Protein AF-A0A3C0CAS6-F1 (afdb_monomer_lite)

Structure (mmCIF, N/CA/C/O backbone):
data_AF-A0A3C0CAS6-F1
#
_entry.id   AF-A0A3C0CAS6-F1
#
loop_
_atom_site.group_PDB
_atom_site.id
_atom_site.type_symbol
_atom_site.label_atom_id
_atom_site.label_alt_id
_atom_site.label_comp_id
_atom_site.label_asym_id
_atom_site.label_entity_id
_atom_site.label_seq_id
_atom_site.pdbx_PDB_ins_code
_atom_site.Cartn_x
_atom_site.Cartn_y
_atom_site.Cartn_z
_atom_site.occupancy
_atom_site.B_iso_or_equiv
_atom_site.auth_seq_id
_atom_site.auth_comp_id
_atom_site.auth_asym_id
_atom_site.auth_atom_id
_atom_site.pdbx_PDB_model_num
ATOM 1 N N . ALA A 1 1 ? -26.954 -1.985 32.699 1.00 82.06 1 ALA A N 1
ATOM 2 C CA . ALA A 1 1 ? -26.499 -1.782 34.093 1.00 82.06 1 ALA A CA 1
ATOM 3 C C . ALA A 1 1 ? -27.694 -1.859 35.048 1.00 82.06 1 ALA A C 1
ATOM 5 O O . ALA A 1 1 ? -28.826 -1.728 34.588 1.00 82.06 1 ALA A O 1
ATOM 6 N N . TYR A 1 2 ? -27.453 -2.084 36.342 1.00 87.31 2 TYR A N 1
ATOM 7 C CA . TYR A 1 2 ? -28.485 -2.180 37.386 1.00 87.31 2 TYR A CA 1
ATOM 8 C C . TYR A 1 2 ? -28.245 -1.135 38.490 1.00 87.31 2 TYR A C 1
ATOM 10 O O . TYR A 1 2 ? -27.098 -0.793 38.781 1.00 87.31 2 TYR A O 1
ATOM 18 N N . ASP A 1 3 ? -29.327 -0.646 39.099 1.00 87.50 3 ASP A N 1
ATOM 19 C CA . ASP A 1 3 ? -29.342 0.160 40.325 1.00 87.50 3 ASP A CA 1
ATOM 20 C C . ASP A 1 3 ? -29.883 -0.727 41.460 1.00 87.50 3 ASP A C 1
ATOM 22 O O . ASP A 1 3 ? -31.089 -0.962 41.577 1.00 87.50 3 ASP A O 1
ATOM 26 N N . GLY A 1 4 ? -28.973 -1.337 42.225 1.00 88.00 4 GLY A N 1
ATOM 27 C CA . GLY A 1 4 ? -29.316 -2.429 43.138 1.00 88.00 4 GLY A CA 1
ATOM 28 C C . GLY A 1 4 ? -29.829 -3.653 42.372 1.00 88.00 4 GLY A C 1
ATOM 29 O O . GLY A 1 4 ? -29.140 -4.173 41.499 1.00 88.00 4 GLY A O 1
ATOM 30 N N . SER A 1 5 ? -31.044 -4.109 42.685 1.00 88.94 5 SER A N 1
ATOM 31 C CA . SER A 1 5 ? -31.712 -5.215 41.981 1.00 88.94 5 SER A CA 1
ATOM 32 C C . SER A 1 5 ? -32.529 -4.775 40.759 1.00 88.94 5 SER A C 1
ATOM 34 O O . SER A 1 5 ? -33.058 -5.622 40.041 1.00 88.94 5 SER A O 1
ATOM 36 N N . SER A 1 6 ? -32.655 -3.467 40.505 1.00 90.56 6 SER A N 1
ATOM 37 C CA . SER A 1 6 ? -33.506 -2.930 39.437 1.00 90.56 6 SER A CA 1
ATOM 38 C C . SER A 1 6 ? -32.700 -2.630 38.176 1.00 90.56 6 SER A C 1
ATOM 40 O O . SER A 1 6 ? -31.674 -1.954 38.234 1.00 90.56 6 SER A O 1
ATOM 42 N N . ALA A 1 7 ? -33.157 -3.115 37.021 1.00 91.25 7 ALA A N 1
ATOM 43 C CA . ALA A 1 7 ? -32.523 -2.802 35.743 1.00 91.25 7 ALA A CA 1
ATOM 44 C C . ALA A 1 7 ? -32.704 -1.315 35.408 1.00 91.25 7 ALA A C 1
ATOM 46 O O . ALA A 1 7 ? -33.801 -0.771 35.537 1.00 91.25 7 ALA A O 1
ATOM 47 N N . ILE A 1 8 ? -31.640 -0.660 34.942 1.00 91.75 8 ILE A N 1
ATOM 48 C CA . ILE A 1 8 ? -31.725 0.718 34.453 1.00 91.75 8 ILE A CA 1
ATOM 49 C C . ILE A 1 8 ? -32.237 0.664 33.011 1.00 91.75 8 ILE A C 1
ATOM 51 O O . ILE A 1 8 ? -31.494 0.289 32.105 1.00 91.75 8 ILE A O 1
ATOM 55 N N . THR A 1 9 ? -33.507 1.014 32.807 1.00 90.38 9 THR A N 1
ATOM 56 C CA . THR A 1 9 ? -34.178 0.973 31.493 1.00 90.38 9 THR A CA 1
ATOM 57 C C . THR A 1 9 ? -34.448 2.356 30.894 1.00 90.38 9 THR A C 1
ATOM 59 O O . THR A 1 9 ? -34.748 2.458 29.709 1.00 90.38 9 THR A O 1
ATOM 62 N N . SER A 1 10 ? -34.333 3.429 31.684 1.00 90.88 10 SER A N 1
ATOM 63 C CA . SER A 1 10 ? -34.563 4.814 31.249 1.00 90.88 10 SER A CA 1
ATOM 64 C C . SER A 1 10 ? -33.781 5.814 32.104 1.00 90.88 10 SER A C 1
ATOM 66 O O . SER A 1 10 ? -33.368 5.487 33.216 1.00 90.88 10 SER A O 1
ATOM 68 N N . GLY A 1 11 ? -33.616 7.048 31.615 1.00 92.31 11 GLY A N 1
ATOM 69 C CA . GLY A 1 11 ? -32.952 8.134 32.354 1.00 92.31 11 GLY A CA 1
ATOM 70 C C . GLY A 1 11 ? -31.422 8.054 32.371 1.00 92.31 11 GLY A C 1
ATOM 71 O O . GLY A 1 11 ? -30.780 8.827 33.077 1.00 92.31 11 GLY A O 1
ATOM 72 N N . ALA A 1 12 ? -30.843 7.124 31.609 1.00 95.94 12 ALA A N 1
ATOM 73 C CA . ALA A 1 12 ? -29.413 7.051 31.356 1.00 95.94 12 ALA A CA 1
ATOM 74 C C . ALA A 1 12 ? -29.052 7.811 30.073 1.00 95.94 12 ALA A C 1
ATOM 76 O O . ALA A 1 12 ? -29.818 7.801 29.107 1.00 95.94 12 ALA A O 1
ATOM 77 N N . THR A 1 13 ? -27.872 8.425 30.047 1.00 97.69 13 THR A N 1
ATOM 78 C CA . THR A 1 13 ? -27.269 8.996 28.834 1.00 97.69 13 THR A CA 1
ATOM 79 C C . THR A 1 13 ? -26.038 8.197 28.445 1.00 97.69 13 THR A C 1
ATOM 81 O O . THR A 1 13 ? -25.374 7.636 29.313 1.00 97.69 13 THR A O 1
ATOM 84 N N . TYR A 1 14 ? -25.713 8.157 27.155 1.00 97.94 14 TYR A N 1
ATOM 85 C CA . TYR A 1 14 ? -24.572 7.404 26.640 1.00 97.94 14 TYR A CA 1
ATOM 86 C C . TYR A 1 14 ? -23.646 8.319 25.843 1.00 97.94 14 TYR A C 1
ATOM 88 O O . TYR A 1 14 ? -24.089 9.307 25.260 1.00 97.94 14 TYR A O 1
ATOM 96 N N . GLN A 1 15 ? -22.367 7.966 25.792 1.00 98.38 15 GLN A N 1
ATOM 97 C CA . GLN A 1 15 ? -21.399 8.533 24.863 1.00 98.38 15 GLN A CA 1
ATOM 98 C C . GLN A 1 15 ? -20.404 7.449 24.460 1.00 98.38 15 GLN A C 1
ATOM 100 O O . GLN A 1 15 ? -19.703 6.888 25.307 1.00 98.38 15 GLN A O 1
ATOM 105 N N . TRP A 1 16 ? -20.312 7.188 23.160 1.00 98.44 16 TRP A N 1
ATOM 106 C CA . TRP A 1 16 ? -19.302 6.293 22.608 1.00 98.44 16 TRP A CA 1
ATOM 107 C C . TRP A 1 16 ? -18.023 7.044 22.240 1.00 98.44 16 TRP A C 1
ATOM 109 O O . TRP A 1 16 ? -18.062 8.173 21.745 1.00 98.44 16 TRP A O 1
ATOM 119 N N . ALA A 1 17 ? -16.882 6.403 22.452 1.00 97.88 17 ALA A N 1
ATOM 120 C CA . ALA A 1 17 ? -15.564 6.882 22.063 1.00 97.88 17 ALA A CA 1
ATOM 121 C C . ALA A 1 17 ? -14.775 5.763 21.375 1.00 97.88 17 ALA A C 1
ATOM 123 O O . ALA A 1 17 ? -14.974 4.588 21.679 1.00 97.88 17 ALA A O 1
ATOM 124 N N . LYS A 1 18 ? -13.852 6.123 20.482 1.00 96.62 18 LYS A N 1
ATOM 125 C CA . LYS A 1 18 ? -12.874 5.199 19.886 1.00 96.62 18 LYS A CA 1
ATOM 126 C C . LYS A 1 18 ? -11.475 5.475 20.420 1.00 96.62 18 LYS A C 1
ATOM 128 O O . LYS A 1 18 ? -11.150 6.624 20.721 1.00 96.62 18 LYS A O 1
ATOM 133 N N . TYR A 1 19 ? -10.658 4.434 20.539 1.00 93.69 19 TYR A N 1
ATOM 134 C CA . TYR A 1 19 ? -9.264 4.573 20.952 1.00 93.69 19 TYR A CA 1
ATOM 135 C C . TYR A 1 19 ? -8.380 4.869 19.741 1.00 93.69 19 TYR A C 1
ATOM 137 O O . TYR A 1 19 ? -8.244 4.030 18.855 1.00 93.69 19 TYR A O 1
ATOM 145 N N . VAL A 1 20 ? -7.802 6.065 19.683 1.00 85.38 20 VAL A N 1
ATOM 146 C CA . VAL A 1 20 ? -6.955 6.518 18.574 1.00 85.38 20 VAL A CA 1
ATOM 147 C C . VAL A 1 20 ? -5.729 7.205 19.159 1.00 85.38 20 VAL A C 1
ATOM 149 O O . VAL A 1 20 ? -5.846 8.042 20.050 1.00 85.38 20 VAL A O 1
ATOM 152 N N . SER A 1 21 ? -4.541 6.841 18.673 1.00 81.50 21 SER A N 1
ATOM 153 C CA . SER A 1 21 ? -3.272 7.480 19.058 1.00 81.50 21 SER A CA 1
ATOM 154 C C . SER A 1 21 ? -3.035 7.562 20.576 1.00 81.50 21 SER A C 1
ATOM 156 O O . SER A 1 21 ? -2.534 8.562 21.083 1.00 81.50 21 SER A O 1
ATOM 158 N N . GLY A 1 22 ? -3.410 6.514 21.315 1.00 82.69 22 GLY A N 1
ATOM 159 C CA . GLY A 1 22 ? -3.199 6.443 22.764 1.00 82.69 22 GLY A CA 1
ATOM 160 C C . GLY A 1 22 ? -4.273 7.129 23.617 1.00 82.69 22 GLY A C 1
ATOM 161 O O . GLY A 1 22 ? -4.111 7.218 24.832 1.00 82.69 22 GLY A O 1
ATOM 162 N N . GLN A 1 23 ? -5.355 7.638 23.016 1.00 92.62 23 GLN A N 1
ATOM 163 C CA . GLN A 1 23 ? -6.406 8.366 23.730 1.00 92.62 23 GLN A CA 1
ATOM 164 C C . GLN A 1 23 ? -7.812 7.956 23.283 1.00 92.62 23 GLN A C 1
ATOM 166 O O . GLN A 1 23 ? -8.030 7.501 22.163 1.00 92.62 23 GLN A O 1
ATOM 171 N N . TRP A 1 24 ? -8.790 8.147 24.170 1.00 95.94 24 TRP A N 1
ATOM 172 C CA . TRP A 1 24 ? -10.207 7.977 23.849 1.00 95.94 24 TRP A CA 1
ATOM 173 C C . TRP A 1 24 ? -10.769 9.260 23.239 1.00 95.94 24 TRP A C 1
ATOM 175 O O . TRP A 1 24 ? -10.822 10.292 23.905 1.00 95.94 24 TRP A O 1
ATOM 185 N N . THR A 1 25 ? -11.233 9.188 21.995 1.00 97.06 25 THR A N 1
ATOM 186 C CA . THR A 1 25 ? -11.874 10.305 21.292 1.00 97.06 25 THR A CA 1
ATOM 187 C C . THR A 1 25 ? -13.365 10.036 21.138 1.00 97.06 25 THR A C 1
ATOM 189 O O . THR A 1 25 ? -13.749 9.005 20.583 1.00 97.06 25 THR A O 1
ATOM 192 N N . ASN A 1 26 ? -14.209 10.958 21.611 1.00 97.56 26 ASN A N 1
ATOM 193 C 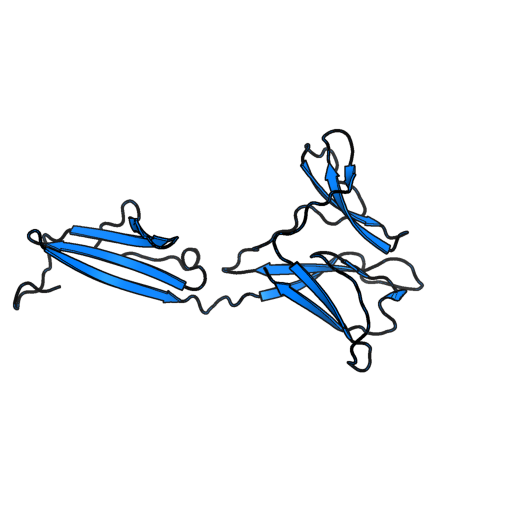CA . ASN A 1 26 ? -15.662 10.843 21.472 1.00 97.56 26 ASN A CA 1
ATOM 194 C C . ASN A 1 26 ? -16.069 10.778 19.997 1.00 97.56 26 ASN A C 1
ATOM 196 O O . ASN A 1 26 ? -15.580 11.542 19.165 1.00 97.56 26 ASN A O 1
ATOM 200 N N . ILE A 1 27 ? -16.999 9.878 19.696 1.00 97.38 27 ILE A N 1
ATOM 201 C CA . ILE A 1 27 ? -17.623 9.768 18.384 1.00 97.38 27 ILE A CA 1
ATOM 202 C C . ILE A 1 27 ? -18.820 10.717 18.372 1.00 97.38 27 ILE A C 1
ATOM 204 O O . ILE A 1 27 ? -19.704 10.638 19.231 1.00 97.38 27 ILE A O 1
ATOM 208 N N . SER A 1 28 ? -18.836 11.644 17.417 1.00 97.12 28 SER A N 1
ATOM 209 C CA . SER A 1 28 ? -19.895 12.645 17.293 1.00 97.12 28 SER A CA 1
ATOM 210 C C . SER A 1 28 ? -21.271 11.987 17.193 1.00 97.12 28 SER A C 1
ATOM 212 O O . SER A 1 28 ? -21.463 11.058 16.413 1.00 97.12 28 SER A O 1
ATOM 214 N N . ASN A 1 29 ? -22.231 12.488 17.975 1.00 96.12 29 ASN A N 1
ATOM 215 C CA . ASN A 1 29 ? -23.632 12.043 18.001 1.00 96.12 29 ASN A CA 1
ATOM 216 C C . ASN A 1 29 ? -23.864 10.573 18.400 1.00 96.12 29 ASN A C 1
ATOM 218 O O . ASN A 1 29 ? -24.992 10.088 18.325 1.00 96.12 29 ASN A O 1
ATOM 222 N N . ALA A 1 30 ? -22.839 9.857 18.864 1.00 97.56 30 ALA A N 1
ATOM 223 C CA . ALA A 1 30 ? -22.973 8.476 19.306 1.00 97.56 30 ALA A CA 1
ATOM 224 C C . ALA A 1 30 ? -23.454 8.410 20.768 1.00 97.56 30 ALA A C 1
ATOM 226 O O . ALA A 1 30 ? -22.695 8.064 21.673 1.00 97.56 30 ALA A O 1
ATOM 227 N N . THR A 1 31 ? -24.718 8.781 20.990 1.00 97.62 31 THR A N 1
ATOM 228 C CA . THR A 1 31 ? -25.338 8.926 22.324 1.00 97.62 31 THR A CA 1
ATOM 229 C C . THR A 1 31 ? -26.427 7.895 22.632 1.00 97.62 31 THR A C 1
ATOM 231 O O . THR A 1 31 ? -27.142 8.003 23.629 1.00 97.62 31 THR A O 1
ATOM 234 N N . SER A 1 32 ? -26.560 6.878 21.780 1.00 96.69 32 SER A N 1
ATOM 235 C CA . SER A 1 32 ? -27.508 5.774 21.958 1.00 96.69 32 SER A CA 1
ATOM 236 C C . SER A 1 32 ? -26.917 4.639 22.800 1.00 96.69 32 SER A C 1
ATOM 238 O O . SER A 1 32 ? -25.698 4.478 22.892 1.00 96.69 32 SER A O 1
ATOM 240 N N . SER A 1 33 ? -27.792 3.804 23.365 1.00 94.38 33 SER A N 1
ATOM 241 C CA . SER A 1 33 ? -27.410 2.592 24.108 1.00 94.38 33 SER A CA 1
ATOM 242 C C . SER A 1 33 ? -26.705 1.540 23.243 1.00 94.38 33 SER A C 1
ATOM 244 O O . SER A 1 33 ? -26.053 0.645 23.772 1.00 94.38 33 SER A O 1
ATOM 246 N N . THR A 1 34 ? -26.805 1.661 21.919 1.00 95.00 34 THR A N 1
ATOM 247 C CA . THR A 1 34 ? -26.117 0.829 20.931 1.00 95.00 34 THR A CA 1
ATOM 248 C C . THR A 1 34 ? -25.312 1.696 19.970 1.00 95.00 34 THR A C 1
ATOM 250 O O . THR A 1 34 ? -25.768 2.772 19.578 1.00 95.00 34 THR A O 1
ATOM 253 N N . TYR A 1 35 ? -24.165 1.192 19.521 1.00 96.12 35 TYR A N 1
ATOM 254 C CA . TYR A 1 35 ? -23.374 1.786 18.446 1.00 96.12 35 TYR A CA 1
ATOM 255 C C . TYR A 1 35 ? -23.048 0.720 17.399 1.00 96.12 35 TYR A C 1
ATOM 257 O O . TYR A 1 35 ? -22.625 -0.380 17.745 1.00 96.12 35 TYR A O 1
ATOM 265 N N . THR A 1 36 ? -23.280 1.034 16.123 1.00 94.88 36 THR A N 1
ATOM 266 C CA . THR A 1 36 ? -22.948 0.138 15.007 1.00 94.88 36 THR A CA 1
ATOM 267 C C . THR A 1 36 ? -21.570 0.501 14.474 1.00 94.88 36 THR A C 1
ATOM 269 O O . THR A 1 36 ? -21.340 1.647 14.095 1.00 94.88 36 THR A O 1
ATOM 272 N N . VAL A 1 37 ? -20.670 -0.479 14.433 1.00 92.19 37 VAL A N 1
ATOM 273 C CA . VAL A 1 37 ? -19.323 -0.337 13.870 1.00 92.19 37 VAL A CA 1
ATOM 274 C C . VAL A 1 37 ? -19.328 -0.875 12.443 1.00 92.19 37 VAL A C 1
ATOM 276 O O . VAL A 1 37 ? -19.805 -1.987 12.214 1.00 92.19 37 VAL A O 1
ATOM 279 N N . GLN A 1 38 ? -18.807 -0.106 11.486 1.00 88.19 38 GLN A N 1
ATOM 280 C CA . GLN A 1 38 ? -18.572 -0.607 10.131 1.00 88.19 38 GLN A CA 1
ATOM 281 C C . GLN A 1 38 ? -17.247 -1.369 10.091 1.00 88.19 38 GLN A C 1
ATOM 283 O O . GLN A 1 38 ? -16.285 -0.958 10.736 1.00 88.19 38 GLN A O 1
ATOM 288 N N . GLY A 1 39 ? -17.161 -2.439 9.294 1.00 81.38 39 GLY A N 1
ATOM 289 C CA . GLY A 1 39 ? -15.901 -3.178 9.120 1.00 81.38 39 GLY A CA 1
ATOM 290 C C . GLY A 1 39 ? -14.754 -2.269 8.666 1.00 81.38 39 GLY A C 1
ATOM 291 O O . GLY A 1 39 ? -13.653 -2.344 9.198 1.00 81.38 39 GLY A O 1
ATOM 292 N N . SER A 1 40 ? -15.054 -1.294 7.800 1.00 81.75 40 SER A N 1
ATOM 293 C CA . SER A 1 40 ? -14.091 -0.291 7.337 1.00 81.75 40 SER A CA 1
ATOM 294 C C . SER A 1 40 ? -13.490 0.580 8.449 1.00 81.75 40 SER A C 1
ATOM 296 O O . SER A 1 40 ? -12.443 1.187 8.228 1.00 81.75 40 SER A O 1
ATOM 298 N N . ASP A 1 41 ? -14.128 0.662 9.620 1.00 83.88 41 ASP A N 1
ATOM 299 C CA . ASP A 1 41 ? -13.660 1.461 10.758 1.00 83.88 41 ASP A CA 1
ATOM 300 C C . ASP A 1 41 ? -12.681 0.696 11.668 1.00 83.88 41 ASP A C 1
ATOM 302 O O . ASP A 1 41 ? -12.105 1.293 12.582 1.00 83.88 41 ASP A O 1
ATOM 306 N N . VAL A 1 42 ? -12.475 -0.604 11.429 1.00 85.56 42 VAL A N 1
ATOM 307 C CA . VAL A 1 42 ? -11.592 -1.471 12.219 1.00 85.56 42 VAL A CA 1
ATOM 308 C C . VAL A 1 42 ? -10.335 -1.776 11.408 1.00 85.56 42 VAL A C 1
ATOM 310 O O . VAL A 1 42 ? -10.335 -2.623 10.526 1.00 85.56 42 VAL A O 1
ATOM 313 N N . ILE A 1 43 ? -9.232 -1.087 11.705 1.00 75.19 43 ILE A N 1
ATOM 314 C CA . ILE A 1 43 ? -7.936 -1.364 11.069 1.00 75.19 43 ILE A CA 1
ATOM 315 C C . ILE A 1 43 ? -7.156 -2.309 11.979 1.00 75.19 43 ILE A C 1
ATOM 317 O O . ILE A 1 43 ? -6.536 -1.850 12.939 1.00 75.19 43 ILE A O 1
ATOM 321 N N . ASN A 1 44 ? -7.168 -3.608 11.661 1.00 75.38 44 ASN A N 1
ATOM 322 C CA . ASN A 1 44 ? -6.537 -4.689 12.432 1.00 75.38 44 ASN A CA 1
ATOM 323 C C . ASN A 1 44 ? -7.164 -4.872 13.826 1.00 75.38 44 ASN A C 1
ATOM 325 O O . ASN A 1 44 ? -7.859 -5.851 14.061 1.00 75.38 44 ASN A O 1
ATOM 329 N N . ILE A 1 45 ? -6.989 -3.908 14.731 1.00 84.50 45 ILE A N 1
ATOM 330 C CA . ILE A 1 45 ? -7.606 -3.891 16.058 1.00 84.50 45 ILE A CA 1
ATOM 331 C C . ILE A 1 45 ? -8.131 -2.485 16.340 1.00 84.50 45 ILE A C 1
ATOM 333 O O . ILE A 1 45 ? -7.389 -1.507 16.252 1.00 84.50 45 ILE A O 1
ATOM 337 N N . GLN A 1 46 ? -9.394 -2.378 16.747 1.00 91.12 46 GLN A N 1
ATOM 338 C CA . GLN A 1 46 ? -9.989 -1.122 17.195 1.00 91.12 46 GLN A CA 1
ATOM 339 C C . GLN A 1 46 ? -10.798 -1.342 18.472 1.00 91.12 46 GLN A C 1
ATOM 341 O O . GLN A 1 46 ? -11.692 -2.185 18.532 1.00 91.12 46 GLN A O 1
ATOM 346 N N . SER A 1 4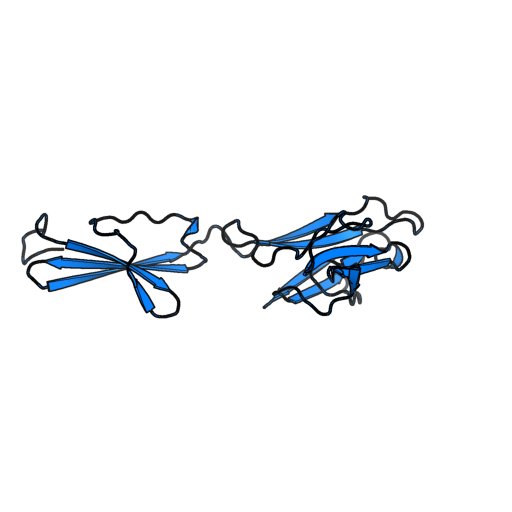7 ? -10.507 -0.538 19.495 1.00 95.06 47 SER A N 1
ATOM 347 C CA . SER A 1 47 ? -11.286 -0.508 20.733 1.00 95.06 47 SER A CA 1
ATOM 348 C C . SER A 1 47 ? -12.284 0.648 20.738 1.00 95.06 47 SER A C 1
ATOM 350 O O . SER A 1 47 ? -11.960 1.768 20.326 1.00 95.06 47 SER A O 1
ATOM 352 N N . TYR A 1 48 ? -13.476 0.378 21.259 1.00 97.50 48 TYR A N 1
ATOM 353 C CA . TYR A 1 48 ? -14.555 1.328 21.491 1.00 97.50 48 TYR A CA 1
ATOM 354 C C . TYR A 1 48 ? -14.944 1.300 22.967 1.00 97.50 48 TYR A C 1
ATOM 356 O O . TYR A 1 48 ? -14.943 0.246 23.597 1.00 97.50 48 TYR A O 1
ATOM 364 N N . ARG A 1 49 ? -15.286 2.464 23.514 1.00 98.06 49 ARG A N 1
ATOM 365 C CA . ARG A 1 49 ? -15.726 2.636 24.898 1.00 98.06 49 ARG A CA 1
ATOM 366 C C . ARG A 1 49 ? -17.104 3.262 24.914 1.00 98.06 49 ARG A C 1
ATOM 368 O O . ARG A 1 49 ? -17.285 4.318 24.312 1.00 98.06 49 ARG A O 1
ATOM 375 N N . CYS A 1 50 ? -18.028 2.666 25.651 1.00 97.88 50 CYS A N 1
ATOM 376 C CA . CYS A 1 50 ? -19.292 3.291 26.004 1.00 97.88 50 CYS A CA 1
ATOM 377 C C . CYS A 1 50 ? -19.208 3.810 27.440 1.00 97.88 50 CYS A C 1
ATOM 379 O O . CYS A 1 50 ? -18.952 3.034 28.360 1.00 97.88 50 CYS A O 1
ATOM 381 N N . THR A 1 51 ? -19.457 5.103 27.637 1.00 97.81 51 THR A N 1
ATOM 382 C CA . THR A 1 51 ? -19.722 5.675 28.961 1.00 97.81 51 THR A CA 1
ATOM 383 C C . THR A 1 51 ? -21.222 5.895 29.092 1.00 97.81 51 THR A C 1
ATOM 385 O O . THR A 1 51 ? -21.796 6.701 28.362 1.00 97.81 51 THR A O 1
ATOM 388 N N . MET A 1 52 ? -21.857 5.167 30.006 1.00 97.25 52 MET A N 1
ATOM 389 C CA . MET A 1 52 ? -23.245 5.377 30.407 1.00 97.25 52 MET A CA 1
ATOM 390 C C . MET A 1 52 ? -23.271 6.188 31.704 1.00 97.25 52 MET A C 1
ATOM 392 O O . MET A 1 52 ? -22.700 5.749 32.696 1.00 97.25 52 MET A O 1
ATOM 396 N N . THR A 1 53 ? -23.994 7.304 31.738 1.00 97.31 53 THR A N 1
ATOM 397 C CA . THR A 1 53 ? -24.194 8.116 32.946 1.00 97.31 53 THR A CA 1
ATOM 398 C C . THR A 1 53 ? -25.623 7.950 33.455 1.00 97.31 53 THR A C 1
ATOM 400 O O . THR A 1 53 ? -26.583 8.121 32.704 1.00 97.31 53 THR A O 1
ATOM 403 N N . TYR A 1 54 ? -25.785 7.628 34.738 1.00 96.31 54 TYR A N 1
ATOM 404 C CA . TYR A 1 54 ? -27.084 7.529 35.410 1.00 96.31 54 TYR A CA 1
ATOM 405 C C . TYR A 1 54 ? -26.975 8.016 36.855 1.00 96.31 54 TYR A C 1
ATOM 407 O O . TYR A 1 54 ? -26.097 7.575 37.593 1.00 96.31 54 TYR A O 1
ATOM 415 N N . LYS A 1 55 ? -27.859 8.939 37.265 1.00 94.88 55 LYS A N 1
ATOM 416 C CA . LYS A 1 55 ? -27.833 9.582 38.598 1.00 94.88 55 LYS A CA 1
ATOM 417 C C . LYS A 1 55 ? -26.429 10.085 38.993 1.00 94.88 55 LYS A C 1
ATOM 419 O O . LYS A 1 55 ? -25.964 9.842 40.106 1.00 94.88 55 LYS A O 1
ATOM 424 N N . SER A 1 56 ? -25.746 10.746 38.056 1.00 92.81 56 SER A N 1
ATOM 425 C CA . SER A 1 56 ? -24.378 11.269 38.221 1.00 92.81 56 SER A CA 1
ATOM 426 C C . SER A 1 56 ? -23.296 10.206 38.473 1.00 92.81 56 SER A C 1
ATOM 428 O O . SER A 1 56 ? -22.223 10.532 38.976 1.00 92.81 56 SER A O 1
ATOM 430 N N . ARG A 1 57 ? -23.565 8.937 38.140 1.00 92.44 57 ARG A N 1
ATOM 431 C CA . ARG A 1 57 ? -22.587 7.842 38.160 1.00 92.44 57 ARG A CA 1
ATOM 432 C C . ARG A 1 57 ? -22.299 7.374 36.746 1.00 92.44 57 ARG A C 1
ATOM 434 O O . ARG A 1 57 ? -23.237 7.166 35.977 1.00 92.44 57 ARG A O 1
ATOM 441 N N . ASP A 1 58 ? -21.026 7.143 36.462 1.00 93.81 58 ASP A N 1
ATOM 442 C CA . ASP A 1 58 ? -20.575 6.622 35.179 1.00 93.81 58 ASP A CA 1
ATOM 443 C C . ASP A 1 58 ? -20.323 5.116 35.250 1.00 93.81 58 ASP A C 1
ATOM 445 O O . ASP A 1 58 ? -19.698 4.603 36.179 1.00 93.81 58 ASP A O 1
ATOM 449 N N . TYR A 1 59 ? -20.795 4.420 34.224 1.00 93.94 59 TYR A N 1
ATOM 450 C CA . TYR A 1 59 ? -20.573 3.007 33.970 1.00 93.94 59 TYR A CA 1
ATOM 451 C C . TYR A 1 59 ? -19.853 2.903 32.633 1.00 93.94 59 TYR A C 1
ATOM 453 O O . TYR A 1 59 ? -20.335 3.418 31.623 1.00 93.94 59 TYR A O 1
ATOM 461 N N . ILE A 1 60 ? -18.690 2.264 32.633 1.00 94.81 60 ILE A N 1
ATOM 462 C CA . ILE A 1 60 ? -17.833 2.174 31.455 1.00 94.81 60 ILE A CA 1
ATOM 463 C C . ILE A 1 60 ? -17.783 0.725 31.000 1.00 94.81 60 ILE A C 1
ATOM 465 O O . ILE A 1 60 ? -17.519 -0.163 31.808 1.00 94.81 60 ILE A O 1
ATOM 469 N N . ASP A 1 61 ? -17.993 0.517 29.705 1.00 95.19 61 ASP A N 1
ATOM 470 C CA . ASP A 1 61 ? -17.720 -0.751 29.039 1.00 95.19 61 ASP A CA 1
ATOM 471 C C . ASP A 1 61 ? -16.808 -0.520 27.831 1.00 95.19 61 ASP A C 1
ATOM 473 O O . ASP A 1 61 ? -16.880 0.528 27.177 1.00 95.19 61 ASP A O 1
ATOM 477 N N . ILE A 1 62 ? -15.917 -1.473 27.568 1.00 94.38 62 ILE A N 1
ATOM 478 C CA . ILE A 1 62 ? -14.935 -1.412 26.486 1.00 94.38 62 ILE A CA 1
ATOM 479 C C . ILE A 1 62 ? -15.045 -2.689 25.664 1.00 94.38 62 ILE A C 1
ATOM 481 O O . ILE A 1 62 ? -14.861 -3.788 26.178 1.00 94.38 62 ILE A O 1
ATOM 485 N N . ILE A 1 63 ? -15.257 -2.521 24.362 1.00 94.00 63 ILE A N 1
ATOM 486 C CA . ILE A 1 63 ? -15.209 -3.603 23.385 1.00 94.00 63 ILE A CA 1
ATOM 487 C C . ILE A 1 63 ? -14.006 -3.408 22.470 1.00 94.00 63 ILE A C 1
ATOM 489 O O . ILE A 1 63 ? -13.749 -2.304 21.991 1.00 94.00 63 ILE A O 1
ATOM 493 N N . THR A 1 64 ? -13.272 -4.485 22.216 1.00 91.31 64 THR A N 1
ATOM 494 C CA . THR A 1 64 ? -12.180 -4.508 21.241 1.00 91.31 64 THR A CA 1
ATOM 495 C C . THR A 1 64 ? -12.561 -5.445 20.115 1.00 91.31 64 THR A C 1
ATOM 497 O O . THR A 1 64 ? -12.919 -6.596 20.357 1.00 91.31 64 THR A O 1
ATOM 500 N N . ILE A 1 65 ? -12.496 -4.929 18.895 1.00 89.81 65 ILE A N 1
ATOM 501 C CA . ILE A 1 65 ? -12.800 -5.661 17.673 1.00 89.81 65 ILE A CA 1
ATOM 502 C C . ILE A 1 65 ? -11.477 -5.889 16.954 1.00 89.81 65 ILE A C 1
ATOM 504 O O . ILE A 1 65 ? -10.709 -4.947 16.759 1.00 89.81 65 ILE A O 1
ATOM 508 N N . GLU A 1 66 ? -11.217 -7.138 16.590 1.00 85.00 66 GLU A N 1
ATOM 509 C CA . GLU A 1 66 ? -10.109 -7.526 15.725 1.00 85.00 66 GLU A CA 1
ATOM 510 C C . GLU A 1 66 ? -10.686 -7.893 14.359 1.00 85.00 66 GLU A C 1
ATOM 512 O O . GLU A 1 66 ? -11.564 -8.757 14.267 1.00 85.00 66 GLU A O 1
ATOM 517 N N . ASP A 1 67 ? -10.209 -7.233 13.308 1.00 77.31 67 ASP A N 1
ATOM 518 C CA . ASP A 1 67 ? -10.505 -7.636 11.941 1.00 77.31 67 ASP A CA 1
ATOM 519 C C . ASP A 1 67 ? -9.544 -8.755 11.527 1.00 77.31 67 ASP A C 1
ATOM 521 O O . ASP A 1 67 ? -8.362 -8.529 11.275 1.00 77.31 67 ASP A O 1
ATOM 525 N N . LYS A 1 68 ? -10.072 -9.982 11.470 1.00 73.62 68 LYS A N 1
ATOM 526 C CA . LYS A 1 68 ? -9.341 -11.174 11.007 1.00 73.62 68 LYS A CA 1
ATOM 527 C C . LYS A 1 68 ? -9.545 -11.471 9.525 1.00 73.62 68 LYS A C 1
ATOM 529 O O . LYS A 1 68 ? -8.975 -12.441 9.027 1.00 73.62 68 LYS A O 1
ATOM 534 N N . SER A 1 69 ? -10.373 -10.686 8.839 1.00 63.47 69 SER A N 1
ATOM 535 C CA . SER A 1 69 ? -10.691 -10.898 7.424 1.00 63.47 69 SER A CA 1
ATOM 536 C C . SER A 1 69 ? -9.514 -10.532 6.523 1.00 63.47 69 SER A C 1
ATOM 538 O O . SER A 1 69 ? -9.332 -11.172 5.492 1.00 63.47 69 SER A O 1
ATOM 540 N N . ASP A 1 70 ? -8.702 -9.553 6.942 1.00 56.44 70 ASP A N 1
ATOM 541 C CA . ASP A 1 70 ? -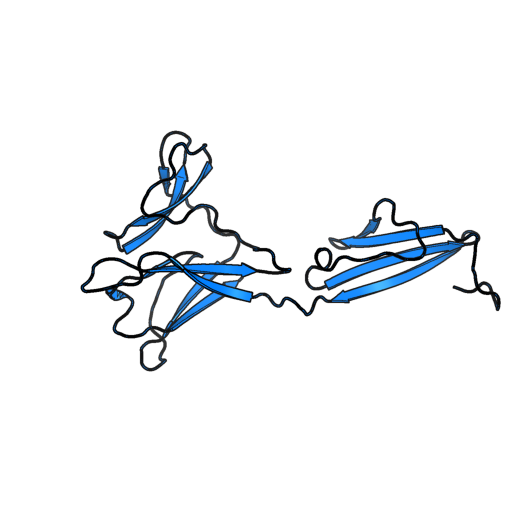7.713 -8.891 6.090 1.00 56.44 70 ASP A CA 1
ATOM 542 C C . ASP A 1 70 ? -6.289 -8.924 6.691 1.00 56.44 70 ASP A C 1
ATOM 544 O O . ASP A 1 70 ? -5.784 -7.907 7.186 1.00 56.44 70 ASP A O 1
ATOM 548 N N . PRO A 1 71 ? -5.571 -10.066 6.626 1.00 62.84 71 PRO A N 1
ATOM 549 C CA . PRO A 1 71 ? -4.116 -10.041 6.761 1.00 62.84 71 PRO A CA 1
ATOM 550 C C . PRO A 1 71 ? -3.526 -9.120 5.679 1.00 62.84 71 PRO A C 1
ATOM 552 O O . PRO A 1 71 ? -4.113 -8.962 4.612 1.00 62.84 71 PRO A O 1
ATOM 555 N N . TYR A 1 72 ? -2.363 -8.503 5.916 1.00 64.62 72 TYR A N 1
ATOM 556 C CA . TYR A 1 72 ? -1.664 -7.781 4.845 1.00 64.62 72 TYR A CA 1
ATOM 557 C C . TYR A 1 72 ? -1.449 -8.735 3.665 1.00 64.62 72 TYR A C 1
ATOM 559 O O . TYR A 1 72 ? -0.673 -9.684 3.769 1.00 64.62 72 TYR A O 1
ATOM 567 N N . VAL A 1 73 ? -2.139 -8.483 2.553 1.00 63.47 73 VAL A N 1
ATOM 568 C CA . VAL A 1 73 ? -1.966 -9.250 1.319 1.00 63.47 73 VAL A CA 1
ATOM 569 C C . VAL A 1 73 ? -1.117 -8.421 0.368 1.00 63.47 73 VAL A C 1
ATOM 571 O O . VAL A 1 73 ? -1.459 -7.276 0.049 1.00 63.47 73 VAL A O 1
ATOM 574 N N . SER A 1 74 ? -0.009 -9.008 -0.080 1.00 61.84 74 SER A N 1
ATOM 575 C CA . SER A 1 74 ? 0.761 -8.519 -1.214 1.00 61.84 74 SER A CA 1
ATOM 576 C C . SER A 1 74 ? 0.397 -9.318 -2.462 1.00 61.84 74 SER A C 1
ATOM 578 O O . SER A 1 74 ? 0.376 -10.547 -2.462 1.00 61.84 74 SER A O 1
ATOM 580 N N . GLU A 1 75 ? 0.095 -8.608 -3.541 1.00 75.94 75 GLU A N 1
ATOM 581 C CA . GLU A 1 75 ? -0.183 -9.194 -4.847 1.00 75.94 75 GLU A CA 1
ATOM 582 C C . GLU A 1 75 ? 0.853 -8.677 -5.840 1.00 75.94 75 GLU A C 1
ATOM 584 O O . GLU A 1 75 ? 1.067 -7.467 -5.951 1.00 75.94 75 GLU A O 1
ATOM 589 N N . MET A 1 76 ? 1.509 -9.593 -6.551 1.00 74.44 76 MET A N 1
ATOM 590 C CA . MET A 1 76 ? 2.417 -9.244 -7.635 1.00 74.44 76 MET A CA 1
ATOM 591 C C . MET A 1 76 ? 1.632 -9.202 -8.940 1.00 74.44 76 MET A C 1
ATOM 593 O O . MET A 1 76 ? 1.160 -10.229 -9.423 1.00 74.44 76 MET A O 1
ATOM 597 N N . LEU A 1 77 ? 1.524 -8.015 -9.523 1.00 74.00 77 LEU A N 1
ATOM 598 C CA . LEU A 1 77 ? 0.933 -7.815 -10.839 1.00 74.00 77 LEU A CA 1
ATOM 599 C C . LEU A 1 77 ? 2.025 -7.480 -11.838 1.00 74.00 77 LEU A C 1
ATOM 601 O O . LEU A 1 77 ? 3.036 -6.892 -11.472 1.00 74.00 77 LEU A O 1
ATOM 605 N N . SER A 1 78 ? 1.823 -7.829 -13.105 1.00 68.69 78 SER A N 1
ATOM 606 C CA . SER A 1 78 ? 2.735 -7.456 -14.181 1.00 68.69 78 SER A CA 1
ATOM 607 C C . SER A 1 78 ? 1.984 -6.782 -15.314 1.00 68.69 78 SER A C 1
ATOM 609 O O . SER A 1 78 ? 0.918 -7.231 -15.730 1.00 68.69 78 SER A O 1
ATOM 611 N N . ILE A 1 79 ? 2.559 -5.686 -15.789 1.00 64.06 79 ILE A N 1
ATOM 612 C CA . ILE A 1 79 ? 2.107 -4.923 -16.948 1.00 64.06 79 ILE A CA 1
ATOM 613 C C . ILE A 1 79 ? 3.298 -4.748 -17.895 1.00 64.06 79 ILE A C 1
ATOM 615 O O . ILE A 1 79 ? 4.448 -4.827 -17.475 1.00 64.06 79 ILE A O 1
ATOM 619 N N . GLY A 1 80 ? 3.042 -4.548 -19.183 1.00 56.59 80 GLY A N 1
ATOM 620 C CA . GLY A 1 80 ? 4.071 -4.693 -20.219 1.00 56.59 80 GLY A CA 1
ATOM 621 C C . GLY A 1 80 ? 3.999 -6.090 -20.833 1.00 56.59 80 GLY A C 1
ATOM 622 O O . GLY A 1 80 ? 3.883 -7.080 -20.120 1.00 56.59 80 GLY A O 1
ATOM 623 N N . GLY A 1 81 ? 3.933 -6.137 -22.167 1.00 51.81 81 GLY A N 1
ATOM 624 C CA . GLY A 1 81 ? 3.449 -7.283 -22.942 1.00 51.81 81 GLY A CA 1
ATOM 625 C C . GLY A 1 81 ? 3.972 -8.658 -22.507 1.00 51.81 81 GLY A C 1
ATOM 626 O O . GLY A 1 81 ? 5.120 -8.820 -22.108 1.00 51.81 81 GLY A O 1
ATOM 627 N N . PHE A 1 82 ? 3.121 -9.675 -22.667 1.00 48.84 82 PHE A N 1
ATOM 628 C CA . PHE A 1 82 ? 3.321 -11.069 -22.234 1.00 48.84 82 PHE A CA 1
ATOM 629 C C . PHE A 1 82 ? 4.458 -11.830 -22.937 1.00 48.84 82 PHE A C 1
ATOM 631 O O . PHE A 1 82 ? 4.536 -13.054 -22.855 1.00 48.84 82 PHE A O 1
ATOM 638 N N . THR A 1 83 ? 5.309 -11.156 -23.704 1.00 53.31 83 THR A N 1
ATOM 639 C CA . THR A 1 83 ? 6.307 -11.813 -24.541 1.00 53.31 83 THR A CA 1
ATOM 640 C C . THR A 1 83 ? 7.650 -11.132 -24.379 1.00 53.31 83 THR A C 1
ATOM 642 O O . THR A 1 83 ? 7.922 -10.098 -24.978 1.00 53.31 83 THR A O 1
ATOM 645 N N . VAL A 1 84 ? 8.510 -11.776 -23.597 1.00 57.75 84 VAL A N 1
ATOM 646 C CA . VAL A 1 84 ? 9.953 -11.577 -23.657 1.00 57.75 84 VAL A CA 1
ATOM 647 C C . VAL A 1 84 ? 10.477 -12.618 -24.639 1.00 57.75 84 VAL A C 1
ATOM 649 O O . VAL A 1 84 ? 10.692 -13.771 -24.277 1.00 57.75 84 VAL A O 1
ATOM 652 N N . LYS A 1 85 ? 10.597 -12.256 -25.919 1.00 55.75 85 LYS A N 1
ATOM 653 C CA . LYS A 1 85 ? 11.110 -13.169 -26.953 1.00 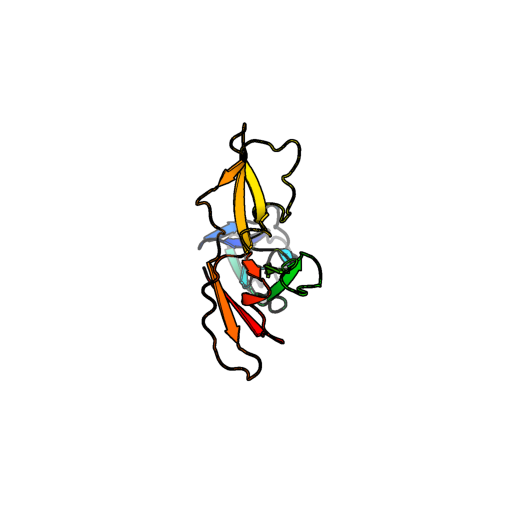55.75 85 LYS A CA 1
ATOM 654 C C . LYS A 1 85 ? 12.291 -12.522 -27.653 1.00 55.75 85 LYS A C 1
ATOM 656 O O . LYS A 1 85 ? 12.191 -11.394 -28.125 1.00 55.75 85 LYS A O 1
ATOM 661 N N . ASN A 1 86 ? 13.404 -13.251 -27.725 1.00 55.31 86 ASN A N 1
ATOM 662 C CA . ASN A 1 86 ? 14.611 -12.854 -28.456 1.00 55.31 86 ASN A CA 1
ATOM 663 C C . ASN A 1 86 ? 15.149 -11.458 -28.071 1.00 55.31 86 ASN A C 1
ATOM 665 O O . ASN A 1 86 ? 15.590 -10.707 -28.935 1.00 55.31 86 ASN A O 1
ATOM 669 N N . GLY A 1 87 ? 15.074 -11.087 -26.787 1.00 57.09 87 GLY A N 1
ATOM 670 C CA . GLY A 1 87 ? 15.560 -9.790 -26.294 1.00 57.09 87 GLY A CA 1
ATOM 671 C C . GLY A 1 87 ? 14.663 -8.585 -26.609 1.00 57.09 87 GLY A C 1
ATOM 672 O O . GLY A 1 87 ? 15.065 -7.457 -26.337 1.00 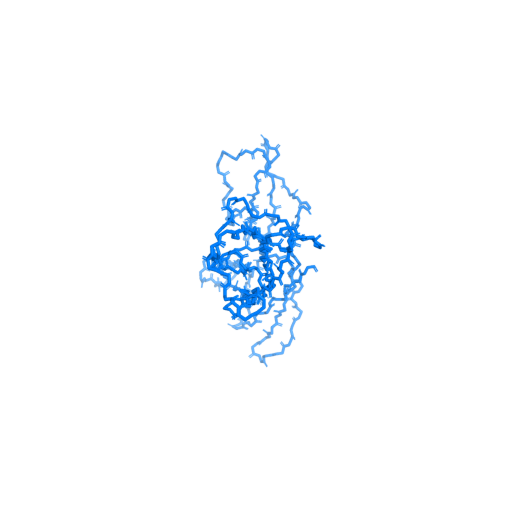57.09 87 GLY A O 1
ATOM 673 N N . ILE A 1 88 ? 13.461 -8.804 -27.154 1.00 60.53 88 ILE A N 1
ATOM 674 C CA . ILE A 1 88 ? 12.479 -7.752 -27.441 1.00 60.53 88 ILE A CA 1
ATOM 675 C C . ILE A 1 88 ? 11.447 -7.702 -26.308 1.00 60.53 88 ILE A C 1
ATOM 677 O O . ILE A 1 88 ? 10.861 -8.725 -25.952 1.00 60.53 88 ILE A O 1
ATOM 681 N N . GLY A 1 89 ? 11.216 -6.500 -25.773 1.00 68.81 89 GLY A N 1
ATOM 682 C CA . GLY A 1 89 ? 10.236 -6.239 -24.716 1.00 68.81 89 GLY A CA 1
ATOM 683 C C . GLY A 1 89 ? 10.759 -6.467 -23.294 1.00 68.81 89 GLY A C 1
ATOM 684 O O . GLY A 1 89 ? 11.951 -6.677 -23.054 1.00 68.81 89 GLY A O 1
ATOM 685 N N . GLY A 1 90 ? 9.853 -6.376 -22.325 1.00 78.94 90 GLY A N 1
ATOM 686 C CA . GLY A 1 90 ? 10.126 -6.650 -20.918 1.00 78.94 90 GLY A CA 1
ATOM 687 C C . GLY A 1 90 ? 8.853 -6.635 -20.091 1.00 78.94 90 GLY A C 1
ATOM 688 O O . GLY A 1 90 ? 7.869 -5.997 -20.471 1.00 78.94 90 GLY A O 1
ATOM 689 N N . LEU A 1 91 ? 8.891 -7.347 -18.969 1.00 85.81 91 LEU A N 1
ATOM 690 C CA . LEU A 1 91 ? 7.805 -7.362 -17.998 1.00 85.81 91 LEU A CA 1
ATOM 691 C C . LEU A 1 91 ? 8.069 -6.290 -16.944 1.00 85.81 91 LEU A C 1
ATOM 693 O O . LEU A 1 91 ? 9.207 -6.100 -16.508 1.00 85.81 91 LEU A O 1
ATOM 697 N N . VAL A 1 92 ? 7.014 -5.621 -16.495 1.00 90.19 92 VAL A N 1
ATOM 698 C CA . VAL A 1 92 ? 7.094 -4.617 -15.435 1.00 90.19 92 VAL A CA 1
ATOM 699 C C . VAL A 1 92 ? 6.240 -5.079 -14.262 1.00 90.19 92 VAL A C 1
ATOM 701 O O . VAL A 1 92 ? 5.068 -4.700 -14.161 1.00 90.19 92 VAL A O 1
ATOM 704 N N . PRO A 1 93 ? 6.762 -5.976 -13.404 1.00 90.19 93 PRO A N 1
ATOM 705 C CA . PRO A 1 93 ? 6.040 -6.366 -12.215 1.00 90.19 93 PRO A CA 1
ATOM 706 C C . PRO A 1 93 ? 6.075 -5.264 -11.155 1.00 90.19 93 PRO A C 1
ATOM 708 O O . PRO A 1 93 ? 7.053 -4.522 -11.007 1.00 90.19 93 PRO A O 1
ATOM 711 N N . TYR A 1 94 ? 4.988 -5.188 -10.400 1.00 92.62 94 TYR A N 1
ATOM 712 C CA . TYR A 1 94 ? 4.840 -4.323 -9.247 1.00 92.62 94 TYR A CA 1
ATOM 713 C C . TYR A 1 94 ? 4.008 -4.997 -8.161 1.00 92.62 94 TYR A C 1
ATOM 715 O O . TYR A 1 94 ? 3.245 -5.926 -8.428 1.00 92.62 94 TYR A O 1
ATOM 723 N N . VAL A 1 95 ? 4.167 -4.526 -6.925 1.00 90.31 95 VAL A N 1
ATOM 724 C CA . VAL A 1 95 ? 3.463 -5.081 -5.764 1.00 90.31 95 VAL A CA 1
ATOM 725 C C . VAL A 1 95 ? 2.350 -4.145 -5.320 1.00 90.31 95 VAL A C 1
ATOM 727 O O . VAL A 1 95 ? 2.596 -2.971 -5.036 1.00 90.31 95 VAL A O 1
ATOM 730 N N . ILE A 1 96 ? 1.135 -4.672 -5.200 1.00 89.38 96 ILE A N 1
ATOM 731 C CA . ILE A 1 96 ? 0.041 -4.010 -4.489 1.00 89.38 96 ILE A CA 1
ATOM 732 C C . ILE A 1 96 ? 0.002 -4.549 -3.064 1.00 89.38 96 ILE A C 1
ATOM 734 O O . ILE A 1 96 ? 0.056 -5.757 -2.863 1.00 89.38 96 ILE A O 1
ATOM 738 N N . VAL A 1 97 ? -0.107 -3.653 -2.083 1.00 87.44 97 VAL A N 1
ATOM 739 C CA . VAL A 1 97 ? -0.208 -4.002 -0.661 1.00 87.44 97 VAL A CA 1
ATOM 740 C C . VAL A 1 97 ? -1.542 -3.482 -0.159 1.00 87.44 97 VAL A C 1
ATOM 742 O O . VAL A 1 97 ? -1.785 -2.274 -0.229 1.00 87.44 97 VAL A O 1
ATOM 745 N N . ARG A 1 98 ? -2.412 -4.371 0.323 1.00 82.00 98 ARG A N 1
ATOM 746 C CA . ARG A 1 98 ? -3.739 -3.995 0.829 1.00 82.00 98 ARG A CA 1
ATOM 747 C C . ARG A 1 98 ? -3.898 -4.344 2.304 1.00 82.00 98 ARG A C 1
ATOM 749 O O . ARG A 1 98 ? -3.388 -5.360 2.768 1.00 82.00 98 ARG A O 1
ATOM 756 N N . THR A 1 99 ? -4.636 -3.496 3.012 1.00 73.56 99 THR A N 1
ATOM 757 C CA . THR A 1 99 ? -5.232 -3.778 4.324 1.00 73.56 99 THR A CA 1
ATOM 758 C C . THR A 1 99 ? -6.632 -3.174 4.332 1.00 73.56 99 THR A C 1
ATOM 760 O O . THR A 1 99 ? -6.817 -2.095 3.760 1.00 73.56 99 THR A O 1
ATOM 763 N N . ASN A 1 100 ? -7.618 -3.839 4.936 1.00 72.38 100 ASN A N 1
ATOM 764 C CA . ASN A 1 100 ? -9.002 -3.353 4.968 1.00 72.38 100 ASN A CA 1
ATOM 765 C C . ASN A 1 100 ? -9.523 -2.996 3.557 1.00 72.38 100 ASN A C 1
ATOM 767 O O . ASN A 1 100 ? -10.007 -1.889 3.305 1.00 72.38 100 ASN A O 1
ATOM 771 N N . GLN A 1 101 ? -9.267 -3.885 2.590 1.00 71.38 101 GLN A N 1
ATOM 772 C CA . GLN A 1 101 ? -9.567 -3.719 1.156 1.00 71.38 101 GLN A CA 1
ATOM 773 C C . GLN A 1 101 ? -9.024 -2.431 0.494 1.00 71.38 101 GLN A C 1
A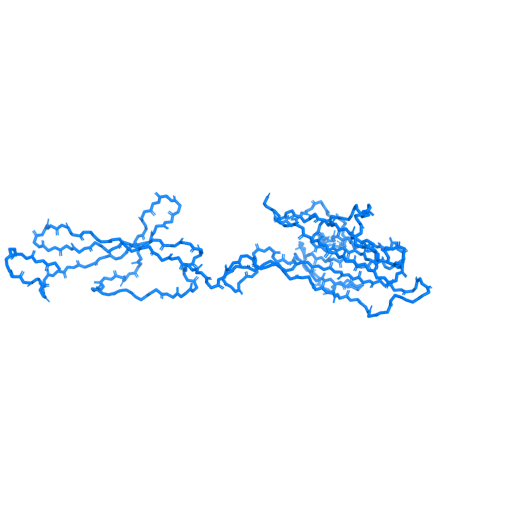TOM 775 O O . GLN A 1 101 ? -9.364 -2.116 -0.649 1.00 71.38 101 GLN A O 1
ATOM 780 N N . LYS A 1 102 ? -8.139 -1.693 1.171 1.00 77.81 102 LYS A N 1
ATOM 781 C CA . LYS A 1 102 ? -7.559 -0.432 0.710 1.00 77.81 102 LYS A CA 1
ATOM 782 C C . LYS A 1 102 ? -6.064 -0.596 0.471 1.00 77.81 102 LYS A C 1
ATOM 784 O O . LYS A 1 102 ? -5.356 -1.199 1.273 1.00 77.81 102 LYS A O 1
ATOM 789 N N . GLU A 1 103 ? -5.564 -0.035 -0.627 1.00 87.19 103 GLU A N 1
ATOM 790 C CA . GLU A 1 103 ? -4.122 0.001 -0.876 1.00 87.19 103 GLU A CA 1
ATOM 791 C C . GLU A 1 103 ? -3.424 0.955 0.111 1.00 87.19 103 GLU A C 1
ATOM 793 O O . GLU A 1 103 ? -3.850 2.101 0.278 1.00 87.19 103 GLU A O 1
ATOM 798 N N . VAL A 1 104 ? -2.362 0.478 0.774 1.00 88.44 104 VAL A N 1
ATOM 799 C CA . VAL A 1 104 ? -1.653 1.214 1.847 1.00 88.44 104 VAL A CA 1
ATOM 800 C C . VAL A 1 104 ? -0.405 1.964 1.390 1.00 88.44 104 VAL A C 1
ATOM 802 O O . VAL A 1 104 ? 0.163 2.710 2.174 1.00 88.44 104 VAL A O 1
ATOM 805 N N . ASP A 1 105 ? 0.021 1.779 0.142 1.00 93.31 105 ASP A N 1
ATOM 806 C CA . ASP A 1 105 ? 1.175 2.469 -0.448 1.00 93.31 105 ASP A CA 1
ATOM 807 C C . ASP A 1 105 ? 0.994 2.549 -1.966 1.00 93.31 105 ASP A C 1
ATOM 809 O O . ASP A 1 105 ? 1.725 1.925 -2.736 1.00 93.31 105 ASP A O 1
ATOM 813 N N . ALA A 1 106 ? -0.064 3.241 -2.395 1.00 94.31 106 ALA A N 1
ATOM 814 C CA . ALA A 1 106 ? -0.449 3.333 -3.799 1.00 94.31 106 ALA A CA 1
ATOM 815 C C . ALA A 1 106 ? 0.695 3.827 -4.692 1.00 94.31 106 ALA A C 1
ATOM 817 O O . ALA A 1 106 ? 1.544 4.618 -4.272 1.00 94.31 106 ALA A O 1
ATOM 818 N N . LEU A 1 107 ? 0.723 3.361 -5.944 1.00 95.69 107 LEU A N 1
ATOM 819 C CA . LEU A 1 107 ? 1.668 3.863 -6.942 1.00 95.69 107 LEU A CA 1
ATOM 820 C C . LEU A 1 107 ? 1.584 5.393 -7.014 1.00 95.69 107 LEU A C 1
ATOM 822 O O . LEU A 1 107 ? 0.502 5.951 -7.181 1.00 95.69 107 LEU A O 1
ATOM 826 N N . LYS A 1 108 ? 2.731 6.079 -6.949 1.00 96.00 108 LYS A N 1
ATOM 827 C CA . LYS A 1 108 ? 2.764 7.550 -7.055 1.00 96.00 108 LYS A CA 1
ATOM 828 C C . LYS A 1 108 ? 2.237 8.082 -8.385 1.00 96.00 108 LYS A C 1
ATOM 830 O O . LYS A 1 108 ? 1.800 9.227 -8.449 1.00 96.00 108 LYS A O 1
ATOM 835 N N . GLY A 1 109 ? 2.332 7.286 -9.444 1.00 95.75 109 GLY A N 1
ATOM 836 C CA . GLY A 1 109 ? 1.942 7.658 -10.795 1.00 95.75 109 GLY A CA 1
ATOM 837 C C . GLY A 1 109 ? 1.669 6.438 -11.661 1.00 95.75 109 GLY A C 1
ATOM 838 O O . GLY A 1 109 ? 1.874 5.299 -11.239 1.00 95.75 109 GLY A O 1
ATOM 839 N N . THR A 1 110 ? 1.220 6.681 -12.888 1.00 94.94 110 THR A N 1
ATOM 840 C CA . THR A 1 110 ? 0.990 5.618 -13.872 1.00 94.94 110 THR A CA 1
ATOM 841 C C . THR A 1 110 ? 2.305 4.959 -14.281 1.00 94.94 110 THR A C 1
ATOM 843 O O . THR A 1 110 ? 3.368 5.577 -14.227 1.00 94.94 110 THR A O 1
ATOM 846 N N . ILE A 1 111 ? 2.237 3.700 -14.703 1.00 95.06 111 ILE A N 1
ATOM 847 C CA . ILE A 1 111 ? 3.367 2.959 -15.266 1.00 95.06 111 ILE A CA 1
ATOM 848 C C . ILE A 1 111 ? 3.128 2.853 -16.772 1.00 95.06 111 ILE A C 1
ATOM 850 O O . ILE A 1 111 ? 2.089 2.350 -17.192 1.00 95.06 111 ILE A O 1
ATOM 854 N N . SER A 1 112 ? 4.043 3.388 -17.580 1.00 92.94 112 SER A N 1
ATOM 855 C CA . SER A 1 112 ? 3.867 3.488 -19.036 1.00 92.94 112 SER A CA 1
ATOM 856 C C . SER A 1 112 ? 5.201 3.776 -19.732 1.00 92.94 112 SER A C 1
ATOM 858 O O . SER A 1 112 ? 6.094 4.380 -19.133 1.00 92.94 112 SER A O 1
ATOM 860 N N . ASP A 1 113 ? 5.337 3.377 -20.994 1.00 91.75 113 ASP A N 1
ATOM 861 C CA . ASP A 1 113 ? 6.433 3.797 -21.883 1.00 91.75 113 ASP A CA 1
ATOM 862 C C . ASP A 1 113 ? 6.245 5.236 -22.402 1.00 91.75 113 ASP A C 1
ATOM 864 O O . ASP A 1 113 ? 7.208 5.928 -22.740 1.00 91.75 113 ASP A O 1
ATOM 868 N N . THR A 1 114 ? 5.004 5.717 -22.371 1.00 93.25 114 THR A N 1
ATOM 869 C CA . THR A 1 114 ? 4.579 7.032 -22.835 1.00 93.25 114 THR A CA 1
ATOM 870 C C . THR A 1 114 ? 4.271 7.936 -21.649 1.00 93.25 114 THR A C 1
ATOM 872 O O . THR A 1 114 ? 3.518 7.561 -20.744 1.00 93.25 114 THR A O 1
ATOM 875 N N . ALA A 1 115 ? 4.844 9.140 -21.664 1.00 96.06 115 ALA A N 1
ATOM 876 C CA . ALA A 1 115 ? 4.637 10.130 -20.616 1.00 96.06 115 ALA A CA 1
ATOM 877 C C . ALA A 1 115 ? 3.176 10.624 -20.591 1.00 96.06 115 ALA A C 1
ATOM 879 O O . ALA A 1 115 ? 2.598 10.840 -21.660 1.00 96.06 115 ALA A O 1
ATOM 880 N N . PRO A 1 116 ? 2.586 10.877 -19.406 1.00 96.56 116 PRO A N 1
ATOM 881 C CA . PRO A 1 116 ? 1.284 11.530 -19.309 1.00 96.56 116 PRO A CA 1
ATOM 882 C C . PRO A 1 116 ? 1.261 12.866 -20.065 1.00 96.56 116 PRO A C 1
ATOM 884 O O . PRO A 1 116 ? 2.167 13.690 -19.911 1.00 96.56 116 PRO A O 1
ATOM 887 N N . SER A 1 117 ? 0.217 13.089 -20.865 1.00 94.56 117 SER A N 1
ATOM 888 C CA . SER A 1 117 ? -0.024 14.358 -21.556 1.00 94.56 117 SER A CA 1
ATOM 889 C C . SER A 1 117 ? -0.636 15.387 -20.606 1.00 94.56 117 SER A C 1
ATOM 891 O O . SER A 1 117 ? -1.532 15.051 -19.835 1.00 94.56 117 SER A O 1
ATOM 893 N N . SER A 1 118 ? -0.191 16.641 -20.695 1.00 92.81 118 SER A N 1
ATOM 894 C CA . SER A 1 118 ? -0.681 17.763 -19.872 1.00 92.81 118 SER A CA 1
ATOM 895 C C . SER A 1 118 ? -0.585 17.555 -18.343 1.00 92.81 118 SER A C 1
ATOM 897 O O . SER A 1 118 ? -1.569 17.779 -17.636 1.00 92.81 118 SER A O 1
ATOM 899 N N . PRO A 1 119 ? 0.574 17.133 -17.797 1.00 96.31 119 PRO A N 1
ATOM 900 C CA . PRO A 1 119 ? 0.737 16.951 -16.357 1.00 96.31 119 PRO A CA 1
ATOM 901 C C . PRO A 1 119 ? 0.775 18.292 -15.611 1.00 96.31 119 PRO A C 1
ATOM 903 O O . PRO A 1 119 ? 1.353 19.272 -16.082 1.00 96.31 119 PRO A O 1
ATOM 906 N N . SER A 1 120 ? 0.238 18.324 -14.391 1.00 97.44 120 SER A N 1
ATOM 907 C CA . SER A 1 120 ? 0.506 19.409 -13.443 1.00 97.44 120 SER A CA 1
ATOM 908 C C . SER A 1 120 ? 1.871 19.218 -12.777 1.00 97.44 120 SER A C 1
ATOM 910 O O . SER A 1 120 ? 2.366 18.090 -12.663 1.00 97.44 120 SER A O 1
ATOM 912 N N . SER A 1 121 ? 2.489 20.304 -12.298 1.00 97.75 121 SER A N 1
ATOM 913 C CA . SER A 1 121 ? 3.717 20.203 -11.491 1.00 97.75 121 SER A CA 1
ATOM 914 C C . SER A 1 121 ? 3.501 19.259 -10.301 1.00 97.75 121 SER A C 1
ATOM 916 O O . SER A 1 121 ? 2.434 19.258 -9.686 1.00 97.75 121 SER A O 1
ATOM 918 N N . GLY A 1 122 ? 4.489 18.411 -10.019 1.00 97.25 122 GLY A N 1
ATOM 919 C CA . GLY A 1 122 ? 4.425 17.384 -8.980 1.00 97.25 122 GLY A CA 1
ATOM 920 C C . GLY A 1 122 ? 3.810 16.048 -9.409 1.00 97.25 122 GLY A C 1
ATOM 921 O O . GLY A 1 122 ? 3.893 15.098 -8.635 1.00 97.25 122 GLY A O 1
ATOM 922 N N . THR A 1 123 ? 3.253 15.934 -10.622 1.00 98.19 123 THR A N 1
ATOM 923 C CA . THR A 1 123 ? 2.753 14.648 -11.148 1.00 98.19 123 THR A CA 1
ATOM 924 C C . THR A 1 123 ? 3.898 13.645 -11.265 1.00 98.19 123 THR A C 1
ATOM 926 O O . THR A 1 123 ? 4.978 14.001 -11.741 1.00 98.19 123 THR A O 1
ATOM 929 N N . TYR A 1 124 ? 3.659 12.392 -10.875 1.00 98.38 124 TYR A N 1
ATOM 930 C CA . TYR A 1 124 ? 4.620 11.304 -11.047 1.00 98.38 124 TYR A CA 1
ATOM 931 C C . TYR A 1 124 ? 4.272 10.398 -12.228 1.00 98.38 124 TYR A C 1
ATOM 933 O O . TYR A 1 124 ? 3.115 10.272 -12.626 1.00 98.38 124 TYR A O 1
ATOM 941 N N . TRP A 1 125 ? 5.290 9.719 -12.747 1.00 98.00 125 TRP A N 1
ATOM 942 C CA . TRP A 1 125 ? 5.170 8.708 -13.792 1.00 98.00 125 TRP A CA 1
ATOM 943 C C . TRP A 1 125 ? 6.306 7.692 -13.658 1.00 98.00 125 TRP A C 1
ATOM 945 O O . TRP A 1 125 ? 7.474 8.068 -13.587 1.00 98.00 125 TRP A O 1
ATOM 955 N N . TYR A 1 126 ? 5.986 6.403 -13.626 1.00 97.31 126 TYR A N 1
ATOM 956 C CA . TYR A 1 126 ? 6.974 5.335 -13.737 1.00 97.31 126 TYR A CA 1
ATOM 957 C C . TYR A 1 126 ? 7.266 5.098 -15.219 1.00 97.31 126 TYR A C 1
ATOM 959 O O . TYR A 1 126 ? 6.539 4.380 -15.909 1.00 97.31 126 TYR A O 1
ATOM 967 N N . LYS A 1 127 ? 8.342 5.722 -15.701 1.00 96.00 127 LYS A N 1
ATOM 968 C CA . LYS A 1 127 ? 8.799 5.597 -17.083 1.00 96.00 127 LYS A CA 1
ATOM 969 C C . LYS A 1 127 ? 9.369 4.209 -17.321 1.00 96.00 127 LYS A C 1
ATOM 971 O O . LYS A 1 127 ? 10.372 3.853 -16.696 1.00 96.00 127 LYS A O 1
ATOM 976 N N . ILE A 1 128 ? 8.779 3.482 -18.263 1.00 93.88 128 ILE A N 1
ATOM 977 C CA . ILE A 1 128 ? 9.343 2.249 -18.809 1.00 93.88 128 ILE A CA 1
ATOM 978 C C . ILE A 1 128 ? 10.345 2.623 -19.904 1.00 93.88 128 ILE A C 1
ATOM 980 O O . ILE A 1 128 ? 10.010 3.317 -20.861 1.00 93.88 128 ILE A O 1
ATOM 984 N N . ASP A 1 129 ? 11.586 2.170 -19.761 1.00 91.62 129 ASP A N 1
ATOM 985 C CA . ASP A 1 129 ? 12.629 2.297 -20.774 1.00 91.62 129 ASP A CA 1
ATOM 986 C C . ASP A 1 129 ? 13.076 0.896 -21.199 1.00 91.62 129 ASP A C 1
ATOM 988 O O . ASP A 1 129 ? 13.868 0.241 -20.516 1.00 91.62 129 ASP A O 1
ATOM 992 N N . HIS A 1 130 ? 12.530 0.421 -22.321 1.00 87.69 130 HIS A N 1
ATOM 993 C CA . HIS A 1 130 ? 12.845 -0.902 -22.861 1.00 87.69 130 HIS A CA 1
ATOM 994 C C . HIS A 1 130 ? 14.286 -1.003 -23.373 1.00 87.69 130 HIS A C 1
ATOM 996 O O . HIS A 1 130 ? 14.895 -2.066 -23.270 1.00 87.69 130 HIS A O 1
ATOM 1002 N N . THR A 1 131 ? 14.853 0.100 -23.869 1.00 88.25 131 THR A N 1
ATOM 1003 C CA . THR A 1 131 ? 16.228 0.149 -24.383 1.00 88.25 131 THR A CA 1
ATOM 1004 C C . THR A 1 131 ? 17.231 -0.032 -23.251 1.00 88.25 131 THR A C 1
ATOM 1006 O O . THR A 1 131 ? 18.135 -0.858 -23.343 1.00 88.25 131 THR A O 1
ATOM 1009 N N . ASN A 1 132 ? 17.037 0.699 -22.151 1.00 90.69 132 ASN A N 1
ATOM 1010 C CA . ASN A 1 132 ? 17.896 0.625 -20.968 1.00 90.69 132 ASN A CA 1
ATOM 1011 C C . ASN A 1 132 ? 17.438 -0.434 -19.949 1.00 90.69 132 ASN A C 1
ATOM 1013 O O . ASN A 1 132 ? 18.028 -0.536 -18.873 1.00 90.69 132 ASN A O 1
ATOM 1017 N N . LYS A 1 133 ? 16.389 -1.207 -20.270 1.00 89.56 133 LYS A N 1
ATOM 1018 C CA . LYS A 1 133 ? 15.824 -2.289 -19.446 1.00 89.56 133 LYS A CA 1
ATOM 1019 C C . LYS A 1 133 ? 15.540 -1.848 -18.002 1.00 89.56 133 LYS A C 1
ATOM 1021 O O . LYS A 1 133 ? 15.926 -2.516 -17.038 1.00 89.56 133 LYS A O 1
ATOM 1026 N N . LYS A 1 134 ? 14.898 -0.687 -17.840 1.00 91.75 134 LYS A N 1
ATOM 1027 C CA . LYS A 1 134 ? 14.721 -0.039 -16.533 1.00 91.75 134 LYS A CA 1
ATOM 1028 C C . LYS A 1 134 ? 13.361 0.641 -16.402 1.00 91.75 134 LYS A C 1
ATOM 1030 O O . LYS A 1 134 ? 12.854 1.228 -17.351 1.00 91.75 134 LYS A O 1
ATOM 1035 N N . VAL A 1 135 ? 12.825 0.636 -15.180 1.00 94.50 135 VAL A N 1
ATOM 1036 C CA . VAL A 1 135 ? 11.766 1.561 -14.760 1.00 94.50 135 VAL A CA 1
ATOM 1037 C C . VAL A 1 135 ? 12.369 2.652 -13.883 1.00 94.50 135 VAL A C 1
ATOM 1039 O O . VAL A 1 135 ? 13.159 2.366 -12.983 1.00 94.50 135 VAL A O 1
ATOM 1042 N N . THR A 1 136 ? 12.018 3.909 -14.152 1.00 95.94 136 THR A N 1
ATOM 1043 C CA . THR A 1 136 ? 12.470 5.060 -13.357 1.00 95.94 136 THR A CA 1
ATOM 1044 C C . THR A 1 136 ? 11.278 5.911 -12.944 1.00 95.94 136 THR A C 1
ATOM 1046 O O . THR A 1 136 ? 10.431 6.232 -13.775 1.00 95.94 136 THR A O 1
ATOM 1049 N N . LEU A 1 137 ? 11.217 6.295 -11.667 1.00 97.56 137 LEU A N 1
ATOM 1050 C CA . LEU A 1 137 ? 10.218 7.245 -11.198 1.00 97.56 137 LEU A CA 1
ATOM 1051 C C . LEU A 1 137 ? 10.600 8.656 -11.659 1.00 97.56 137 LEU A C 1
ATOM 1053 O O . LEU A 1 137 ? 11.650 9.195 -11.299 1.00 97.56 137 LEU A O 1
ATOM 1057 N N . MET A 1 138 ? 9.722 9.238 -12.461 1.00 98.00 138 MET A N 1
ATOM 1058 C CA . MET A 1 138 ? 9.810 10.598 -12.961 1.00 98.00 138 MET A CA 1
ATOM 1059 C C . MET A 1 138 ? 8.839 11.486 -12.189 1.00 98.00 138 MET A C 1
ATOM 1061 O O . MET A 1 138 ? 7.763 11.038 -11.789 1.00 98.00 138 MET A O 1
ATOM 1065 N N . LYS A 1 139 ? 9.196 12.758 -12.028 1.00 98.38 139 LYS A N 1
ATOM 1066 C CA . LYS A 1 139 ? 8.344 13.811 -11.475 1.00 98.38 139 LYS A CA 1
ATOM 1067 C C . LYS A 1 139 ? 8.342 15.002 -12.422 1.00 98.38 139 LYS A C 1
ATOM 1069 O O . LYS A 1 139 ? 9.400 15.428 -12.890 1.00 98.38 139 LYS A O 1
ATOM 1074 N N . TYR A 1 140 ? 7.165 15.523 -12.733 1.00 98.38 140 TYR A N 1
ATOM 1075 C CA . TYR A 1 140 ? 7.039 16.692 -13.590 1.00 98.38 140 TYR A CA 1
ATOM 1076 C C . TYR A 1 140 ? 7.347 17.960 -12.793 1.00 98.38 140 TYR A C 1
ATOM 1078 O O . TYR A 1 140 ? 6.709 18.227 -11.775 1.00 98.38 140 TYR A O 1
ATOM 1086 N N . SER A 1 141 ? 8.308 18.762 -13.249 1.00 97.06 141 SER A N 1
ATOM 1087 C CA . SER A 1 141 ? 8.697 20.013 -12.581 1.00 97.06 141 SER A CA 1
ATOM 1088 C C . SER A 1 141 ? 7.676 21.144 -12.762 1.00 97.06 141 SER A C 1
ATOM 1090 O O . SER A 1 141 ? 7.737 22.151 -12.062 1.00 97.06 141 SER A O 1
ATOM 1092 N N . GLY A 1 142 ? 6.744 20.999 -13.707 1.00 96.25 142 GLY A N 1
ATOM 1093 C CA . GLY A 1 142 ? 5.925 22.089 -14.247 1.00 96.25 142 GLY A CA 1
ATOM 1094 C C . GLY A 1 142 ? 6.368 22.528 -15.646 1.00 96.25 142 GLY A C 1
ATOM 1095 O O . GLY A 1 142 ? 5.615 23.208 -16.331 1.00 96.25 142 GLY A O 1
ATOM 1096 N N . SER A 1 143 ? 7.558 22.107 -16.085 1.00 96.00 143 SER A N 1
ATOM 1097 C CA . SER A 1 143 ? 8.071 22.358 -17.438 1.00 96.00 143 SER A CA 1
ATOM 1098 C C . SER A 1 143 ? 8.618 21.103 -18.118 1.00 96.00 143 SER A C 1
ATOM 1100 O O . SER A 1 143 ? 8.506 20.963 -19.333 1.00 96.00 143 SER A O 1
ATOM 1102 N N . SER A 1 144 ? 9.180 20.160 -17.358 1.00 96.94 144 SER A N 1
ATOM 1103 C CA . SER A 1 144 ? 9.765 18.932 -17.901 1.00 96.94 144 SER A CA 1
ATOM 1104 C C . SER A 1 144 ? 9.655 17.761 -16.929 1.00 96.94 144 SER A C 1
ATOM 1106 O O . SER A 1 144 ? 9.511 17.940 -15.719 1.00 96.94 144 SER A O 1
ATOM 1108 N N . TRP A 1 145 ? 9.731 16.544 -17.464 1.00 98.06 145 TRP A N 1
ATOM 1109 C CA . TRP A 1 145 ? 9.868 15.331 -16.663 1.00 98.06 145 TRP A CA 1
ATOM 1110 C C . TRP A 1 145 ? 11.318 15.165 -16.206 1.00 98.06 145 TRP A C 1
ATOM 1112 O O . TRP A 1 145 ? 12.231 15.167 -17.028 1.00 98.06 145 TRP A O 1
ATOM 1122 N N . GLN A 1 146 ? 11.520 14.993 -14.902 1.00 97.94 146 GLN A N 1
ATOM 1123 C CA . GLN A 1 146 ? 12.833 14.854 -14.268 1.00 97.94 146 GLN A CA 1
ATOM 1124 C C . GLN A 1 146 ? 12.866 13.567 -13.437 1.00 97.94 146 GLN A C 1
ATOM 1126 O O . GLN A 1 146 ? 11.835 13.141 -12.916 1.00 97.94 146 GLN A O 1
ATOM 1131 N N . THR A 1 147 ? 14.034 12.943 -13.284 1.00 96.81 147 THR A N 1
ATOM 1132 C CA . THR A 1 147 ? 14.199 11.858 -12.303 1.00 96.81 147 THR A CA 1
ATOM 1133 C C . THR A 1 147 ? 14.060 12.415 -10.891 1.00 96.81 147 THR A C 1
ATOM 1135 O O . THR A 1 147 ? 14.549 13.512 -10.621 1.00 96.81 147 THR A O 1
ATOM 1138 N N . THR A 1 148 ? 13.450 11.662 -9.980 1.00 96.62 148 THR A N 1
ATOM 1139 C CA . THR A 1 148 ? 13.309 12.063 -8.572 1.00 96.62 148 THR A CA 1
ATOM 1140 C C . THR A 1 148 ? 13.957 11.049 -7.629 1.00 96.62 148 THR A C 1
ATOM 1142 O O . THR A 1 148 ? 14.082 9.870 -7.961 1.00 96.62 148 THR A O 1
ATOM 1145 N N . SER A 1 149 ? 14.371 11.514 -6.448 1.00 95.50 149 SER A N 1
ATOM 1146 C CA . SER A 1 149 ? 14.792 10.673 -5.322 1.00 95.50 149 SER A CA 1
ATOM 1147 C C . SER A 1 149 ? 13.632 10.288 -4.397 1.00 95.50 149 SER A C 1
ATOM 1149 O O . SER A 1 149 ? 13.856 9.551 -3.434 1.00 95.50 149 SER A O 1
ATOM 1151 N N . ASP A 1 150 ? 12.413 10.765 -4.680 1.00 96.06 150 ASP A N 1
ATOM 1152 C CA . ASP A 1 150 ? 11.202 10.389 -3.952 1.00 96.06 150 ASP A CA 1
ATOM 1153 C C . ASP A 1 150 ? 11.013 8.865 -3.982 1.00 96.06 150 ASP A C 1
ATOM 1155 O O . ASP A 1 150 ? 11.235 8.206 -5.001 1.00 96.06 150 ASP A O 1
ATOM 1159 N N . LYS A 1 151 ? 10.573 8.296 -2.859 1.00 92.44 151 LYS A N 1
ATOM 1160 C CA . LYS A 1 151 ? 10.383 6.849 -2.693 1.00 92.44 151 LYS A CA 1
ATOM 1161 C C . LYS A 1 151 ? 8.958 6.532 -2.275 1.00 92.44 151 LYS A C 1
ATOM 1163 O O . LYS A 1 151 ? 8.259 7.390 -1.731 1.00 92.44 151 LYS A O 1
ATOM 1168 N N . GLN A 1 152 ? 8.543 5.300 -2.551 1.00 95.06 152 GLN A N 1
ATOM 1169 C CA . GLN A 1 152 ? 7.385 4.718 -1.881 1.00 95.06 152 GLN A CA 1
ATOM 1170 C C . GLN A 1 152 ? 7.575 4.721 -0.366 1.00 95.06 152 GLN A C 1
ATOM 1172 O O . GLN A 1 152 ? 8.708 4.798 0.112 1.00 95.06 152 GLN A O 1
ATOM 1177 N N . GLU A 1 153 ? 6.463 4.689 0.363 1.00 94.00 153 GLU A N 1
ATOM 1178 C CA . GLU A 1 153 ? 6.494 4.730 1.827 1.00 94.00 153 GLU A CA 1
ATOM 1179 C C . GLU A 1 153 ? 6.996 3.409 2.408 1.00 94.00 153 GLU A C 1
ATOM 1181 O O . GLU A 1 153 ? 7.665 3.406 3.437 1.00 94.00 153 GLU A O 1
ATOM 1186 N N . LEU A 1 154 ? 6.713 2.297 1.724 1.00 94.19 154 LEU A N 1
ATOM 1187 C CA . LEU A 1 154 ? 7.202 0.973 2.089 1.00 94.19 154 LEU A CA 1
ATOM 1188 C C . LEU A 1 154 ? 8.499 0.630 1.347 1.00 94.19 154 LEU A C 1
ATOM 1190 O O . LEU A 1 154 ? 8.767 1.092 0.231 1.00 94.19 154 LEU A O 1
ATOM 1194 N N . THR A 1 155 ? 9.291 -0.239 1.966 1.00 93.12 155 THR A N 1
ATOM 1195 C CA . THR A 1 155 ? 10.482 -0.843 1.369 1.00 93.12 155 THR A CA 1
ATOM 1196 C C . THR A 1 155 ? 10.105 -2.153 0.685 1.00 93.12 155 THR A C 1
ATOM 1198 O O . THR A 1 155 ? 9.389 -2.972 1.252 1.00 93.12 155 THR A O 1
ATOM 1201 N N . TYR A 1 156 ? 10.609 -2.344 -0.537 1.00 92.94 156 TYR A N 1
ATOM 1202 C CA . TYR A 1 156 ? 10.341 -3.509 -1.382 1.00 92.94 156 TYR A CA 1
ATOM 1203 C C . TYR A 1 156 ? 11.661 -4.166 -1.774 1.00 92.94 156 TYR A C 1
ATOM 1205 O O . TYR A 1 156 ? 12.446 -3.586 -2.542 1.00 92.94 156 TYR A O 1
ATOM 1213 N N . THR A 1 157 ? 11.886 -5.368 -1.252 1.00 89.94 157 THR A N 1
ATOM 1214 C CA . THR A 1 157 ? 13.100 -6.153 -1.485 1.00 89.94 157 THR A CA 1
ATOM 1215 C C . THR A 1 157 ? 12.753 -7.383 -2.298 1.00 89.94 157 THR A C 1
ATOM 1217 O O . THR A 1 157 ? 11.927 -8.191 -1.882 1.00 89.94 157 THR A O 1
ATOM 1220 N N . TRP A 1 158 ? 13.386 -7.528 -3.459 1.00 90.31 158 TRP A N 1
ATOM 1221 C CA . TRP A 1 158 ? 13.070 -8.604 -4.385 1.00 90.31 158 TRP A CA 1
ATOM 1222 C C . TRP A 1 158 ? 14.107 -9.719 -4.360 1.00 90.31 158 TRP A C 1
ATOM 1224 O O . TRP A 1 158 ? 15.314 -9.479 -4.436 1.00 90.31 158 TRP A O 1
ATOM 1234 N N . TYR A 1 159 ? 13.601 -10.943 -4.380 1.00 86.88 159 TYR A N 1
ATOM 1235 C CA . TYR A 1 159 ? 14.361 -12.180 -4.427 1.00 86.88 159 TYR A CA 1
ATOM 1236 C C . TYR A 1 159 ? 13.956 -12.974 -5.663 1.00 86.88 159 TYR A C 1
ATOM 1238 O O . TYR A 1 159 ? 12.795 -12.956 -6.082 1.00 86.88 159 TYR A O 1
ATOM 1246 N N . LYS A 1 160 ? 14.922 -13.686 -6.244 1.00 87.31 160 LYS A N 1
ATOM 1247 C CA . LYS A 1 160 ? 14.706 -14.541 -7.410 1.00 87.31 160 LYS A CA 1
ATOM 1248 C C . LYS A 1 160 ? 15.244 -15.933 -7.142 1.00 87.31 160 LYS A C 1
ATOM 1250 O O . LYS A 1 160 ? 16.404 -16.087 -6.756 1.00 87.31 160 LYS A O 1
ATOM 1255 N N . GLN A 1 161 ? 14.435 -16.939 -7.434 1.00 83.69 161 GLN A N 1
ATOM 1256 C CA . GLN A 1 161 ? 14.877 -18.322 -7.537 1.00 83.69 161 GLN A CA 1
ATOM 1257 C C . GLN A 1 161 ? 14.976 -18.728 -9.008 1.00 83.69 161 GLN A C 1
ATOM 1259 O O . GLN A 1 161 ? 14.182 -18.291 -9.846 1.00 83.69 161 GLN A O 1
ATOM 1264 N N . ASN A 1 162 ? 15.970 -19.554 -9.323 1.00 78.31 162 ASN A N 1
ATOM 1265 C CA . ASN A 1 162 ? 16.146 -20.123 -10.654 1.00 78.31 162 ASN A CA 1
ATOM 1266 C C . ASN A 1 162 ? 15.174 -21.296 -10.902 1.00 78.31 162 ASN A C 1
ATOM 1268 O O . ASN A 1 162 ? 14.381 -21.665 -10.036 1.00 78.31 162 ASN A O 1
ATOM 1272 N N . LYS A 1 163 ? 15.275 -21.924 -12.079 1.00 78.56 163 LYS A N 1
ATOM 1273 C CA . LYS A 1 163 ? 14.445 -23.075 -12.476 1.00 78.56 163 LYS A CA 1
ATOM 1274 C C . LYS A 1 163 ? 14.512 -24.295 -11.548 1.00 78.56 163 LYS A C 1
ATOM 1276 O O . LYS A 1 163 ? 13.618 -25.130 -11.592 1.00 78.56 163 LYS A O 1
ATOM 1281 N N . ASP A 1 164 ? 15.554 -24.393 -10.725 1.00 82.44 164 ASP A N 1
ATOM 1282 C CA . ASP A 1 164 ? 15.766 -25.486 -9.773 1.00 82.44 164 ASP A CA 1
ATOM 1283 C C . ASP A 1 164 ? 15.353 -25.075 -8.341 1.00 82.44 164 ASP A C 1
ATOM 1285 O O . ASP A 1 164 ? 15.640 -25.785 -7.380 1.00 82.44 164 ASP A O 1
ATOM 1289 N N . GLY A 1 165 ? 14.715 -23.906 -8.178 1.00 78.94 165 GLY A N 1
ATOM 1290 C CA . GLY A 1 165 ? 14.278 -23.365 -6.886 1.00 78.94 165 GLY A CA 1
ATOM 1291 C C . GLY A 1 165 ? 15.401 -22.761 -6.036 1.00 78.94 165 GLY A C 1
ATOM 1292 O O . GLY A 1 165 ? 15.171 -22.388 -4.887 1.00 78.94 165 GLY A O 1
ATOM 1293 N N . LYS A 1 166 ? 16.622 -22.643 -6.571 1.00 78.00 166 LYS A N 1
ATOM 1294 C CA . LYS A 1 166 ? 17.773 -22.098 -5.839 1.00 78.00 166 LYS A CA 1
ATOM 1295 C C . LYS A 1 166 ? 17.813 -20.576 -5.934 1.00 78.00 166 LYS A C 1
ATOM 1297 O O . LYS A 1 166 ? 17.595 -20.019 -7.009 1.00 78.00 166 LYS A O 1
ATOM 1302 N N . GLU A 1 167 ? 18.157 -19.918 -4.826 1.00 82.81 167 GLU A N 1
ATOM 1303 C CA . GLU A 1 167 ? 18.418 -18.476 -4.782 1.00 82.81 167 GLU A CA 1
ATOM 1304 C C . GLU A 1 167 ? 19.402 -18.041 -5.879 1.00 82.81 167 GLU A C 1
ATOM 1306 O O . GLU A 1 167 ? 20.418 -18.692 -6.144 1.00 82.81 167 GLU A O 1
ATOM 1311 N N . SER A 1 168 ? 19.096 -16.903 -6.495 1.00 78.50 168 SER A N 1
ATOM 1312 C CA . SER A 1 168 ? 19.947 -16.223 -7.460 1.00 78.50 168 SER A CA 1
ATOM 1313 C C . SER A 1 168 ? 20.014 -14.732 -7.147 1.00 78.50 168 SER A C 1
ATOM 1315 O O . SER A 1 168 ? 19.029 -14.128 -6.717 1.00 78.50 168 SER A O 1
ATOM 1317 N N . ALA A 1 169 ? 21.173 -14.125 -7.401 1.00 80.44 169 ALA A N 1
ATOM 1318 C CA . ALA A 1 169 ? 21.327 -12.684 -7.274 1.00 80.44 169 ALA A CA 1
ATOM 1319 C C . ALA A 1 169 ? 20.341 -11.969 -8.213 1.00 80.44 169 ALA A C 1
ATOM 1321 O O . ALA A 1 169 ? 20.284 -12.259 -9.410 1.00 80.44 169 ALA A O 1
ATOM 1322 N N . PHE A 1 170 ? 19.563 -11.040 -7.658 1.00 85.06 170 PHE A N 1
ATOM 1323 C CA . PHE A 1 170 ? 18.559 -10.293 -8.414 1.00 85.06 170 PHE A CA 1
ATOM 1324 C C . PHE A 1 170 ? 18.797 -8.784 -8.361 1.00 85.06 170 PHE A C 1
ATOM 1326 O O . PHE A 1 170 ? 18.772 -8.125 -9.396 1.00 85.06 170 PHE A O 1
ATOM 1333 N N . GLY A 1 171 ? 19.084 -8.237 -7.173 1.00 82.69 171 GLY A N 1
ATOM 1334 C CA . GLY A 1 171 ? 19.540 -6.851 -6.997 1.00 82.69 171 GLY A CA 1
ATOM 1335 C C . GLY A 1 171 ? 18.532 -5.767 -7.403 1.00 82.69 171 GLY A C 1
ATOM 1336 O O . GLY A 1 171 ? 18.890 -4.590 -7.442 1.00 82.69 171 GLY A O 1
ATOM 1337 N N . LYS A 1 172 ? 17.282 -6.133 -7.715 1.00 87.94 172 LYS A N 1
ATOM 1338 C CA . LYS A 1 172 ? 16.205 -5.187 -8.031 1.00 87.94 172 LYS A CA 1
ATOM 1339 C C . LYS A 1 172 ? 15.540 -4.724 -6.732 1.00 87.94 172 LYS A C 1
ATOM 1341 O O . LYS A 1 172 ? 15.333 -5.511 -5.812 1.00 87.94 172 LYS A O 1
ATOM 1346 N N . THR A 1 173 ? 15.201 -3.442 -6.659 1.00 89.31 173 THR A N 1
ATOM 1347 C CA . THR A 1 173 ? 14.572 -2.820 -5.485 1.00 89.31 173 THR A CA 1
ATOM 1348 C C . THR A 1 173 ? 13.484 -1.841 -5.913 1.00 89.31 173 THR A C 1
ATOM 1350 O O . THR A 1 173 ? 13.469 -1.371 -7.053 1.00 89.31 173 THR A O 1
ATOM 1353 N N . GLY A 1 174 ? 12.583 -1.521 -4.982 1.00 92.44 174 GLY A N 1
ATOM 1354 C CA . GLY A 1 174 ? 11.460 -0.611 -5.214 1.00 92.44 174 GLY A CA 1
ATOM 1355 C C . GLY A 1 174 ? 10.174 -1.335 -5.620 1.00 92.44 174 GLY A C 1
ATOM 1356 O O . GLY A 1 174 ? 10.186 -2.507 -5.983 1.00 92.44 174 GLY A O 1
ATOM 1357 N N . LYS A 1 175 ? 9.037 -0.635 -5.522 1.00 94.50 175 LYS A N 1
ATOM 1358 C CA . LYS A 1 175 ? 7.699 -1.221 -5.738 1.00 94.50 175 LYS A CA 1
ATOM 1359 C C . LYS A 1 175 ? 7.448 -1.688 -7.172 1.00 94.50 175 LYS A C 1
ATOM 1361 O O . LYS A 1 175 ? 6.641 -2.586 -7.365 1.00 94.50 175 LYS A O 1
ATOM 1366 N N . VAL A 1 176 ? 8.111 -1.075 -8.155 1.00 95.44 176 VAL A N 1
ATOM 1367 C CA . VAL A 1 176 ? 7.982 -1.370 -9.591 1.00 95.44 176 VAL A CA 1
ATOM 1368 C C . VAL A 1 176 ? 9.369 -1.676 -10.139 1.00 95.44 176 VAL A C 1
ATOM 1370 O O . VAL A 1 176 ? 10.278 -0.863 -9.964 1.00 95.44 176 VAL A O 1
ATOM 1373 N N . ILE A 1 177 ? 9.539 -2.812 -10.814 1.00 94.06 177 ILE A N 1
ATOM 1374 C CA . ILE A 1 177 ? 10.831 -3.222 -11.384 1.00 94.06 177 ILE A CA 1
ATOM 1375 C C . ILE A 1 177 ? 10.701 -3.550 -12.873 1.00 94.06 177 ILE A C 1
ATOM 1377 O O . ILE A 1 177 ? 9.607 -3.768 -13.376 1.00 94.06 177 ILE A O 1
ATOM 1381 N N . TYR A 1 178 ? 11.832 -3.598 -13.578 1.00 92.06 178 TYR A N 1
ATOM 1382 C CA . TYR A 1 178 ? 11.898 -4.079 -14.958 1.00 92.06 178 TYR A CA 1
ATOM 1383 C C . TYR A 1 178 ? 12.544 -5.464 -15.008 1.00 92.06 178 TYR A C 1
ATOM 1385 O O . TYR A 1 178 ? 13.628 -5.670 -14.440 1.00 92.06 178 TYR A O 1
ATOM 1393 N N . LEU A 1 179 ? 11.904 -6.371 -15.739 1.00 89.44 179 LEU A N 1
ATOM 1394 C CA . LEU A 1 179 ? 12.403 -7.694 -16.082 1.00 89.44 179 LEU A CA 1
ATOM 1395 C C . LEU A 1 179 ? 12.627 -7.803 -17.586 1.00 89.44 179 LEU A C 1
ATOM 1397 O O . LEU A 1 179 ? 11.730 -7.555 -18.392 1.00 89.44 179 LEU A O 1
ATOM 1401 N N . SER A 1 180 ? 13.827 -8.222 -17.950 1.00 87.31 180 SER A N 1
ATOM 1402 C CA . SER A 1 180 ? 14.239 -8.505 -19.320 1.00 87.31 180 SER A CA 1
ATOM 1403 C C . SER A 1 180 ? 14.493 -10.000 -19.532 1.00 87.31 180 SER A C 1
ATOM 1405 O O . SER A 1 180 ? 14.449 -10.786 -18.587 1.00 87.31 180 SER A O 1
ATOM 1407 N N . ALA A 1 181 ? 14.822 -10.385 -20.767 1.00 83.31 181 ALA A N 1
ATOM 1408 C CA . ALA A 1 181 ? 15.286 -11.740 -21.079 1.00 83.31 181 ALA A CA 1
ATOM 1409 C C . ALA A 1 181 ? 16.548 -12.125 -20.287 1.00 83.31 181 ALA A C 1
ATOM 1411 O O . ALA A 1 181 ? 16.728 -13.282 -19.941 1.00 83.31 181 ALA A O 1
ATOM 1412 N N . ASP A 1 182 ? 17.394 -11.154 -19.936 1.00 84.69 182 ASP A N 1
ATOM 1413 C CA . ASP A 1 182 ? 18.606 -11.421 -19.154 1.00 84.69 182 ASP A CA 1
ATOM 1414 C C . ASP A 1 182 ? 18.265 -11.791 -17.699 1.00 84.69 182 ASP A C 1
ATOM 1416 O O . ASP A 1 182 ? 19.060 -12.412 -16.994 1.00 84.69 182 ASP A O 1
ATOM 1420 N N . ASP A 1 183 ? 17.073 -11.406 -17.230 1.00 83.06 183 ASP A N 1
ATOM 1421 C CA . ASP A 1 183 ? 16.607 -11.702 -15.882 1.00 83.06 183 ASP A CA 1
ATOM 1422 C C . ASP A 1 183 ? 15.910 -13.078 -15.796 1.00 83.06 183 ASP A C 1
ATOM 1424 O O . ASP A 1 183 ? 15.820 -13.629 -14.691 1.00 83.06 183 ASP A O 1
ATOM 1428 N N . ILE A 1 184 ? 15.447 -13.634 -16.928 1.00 78.62 184 ILE A N 1
ATOM 1429 C CA . ILE A 1 184 ? 14.604 -14.839 -17.020 1.00 78.62 184 ILE A CA 1
ATOM 1430 C C . ILE A 1 184 ? 15.122 -15.768 -18.129 1.00 78.62 184 ILE A C 1
ATOM 1432 O O . ILE A 1 184 ? 14.942 -15.491 -19.308 1.00 78.62 184 ILE A O 1
ATOM 1436 N N . ASP A 1 185 ? 15.699 -16.907 -17.746 1.00 71.38 185 ASP A N 1
ATOM 1437 C CA . ASP A 1 185 ? 16.194 -17.922 -18.691 1.00 71.38 185 ASP A CA 1
ATOM 1438 C C . ASP A 1 185 ? 15.047 -18.746 -19.315 1.00 71.38 185 ASP A C 1
ATOM 1440 O O . ASP A 1 185 ? 14.832 -18.751 -20.523 1.00 71.38 185 ASP A O 1
ATOM 1444 N N . SER A 1 186 ? 14.246 -19.404 -18.473 1.00 73.06 186 SER A N 1
ATOM 1445 C CA . SER A 1 186 ? 13.091 -20.215 -18.897 1.00 73.06 186 SER A CA 1
ATOM 1446 C C . SER A 1 186 ? 11.912 -20.048 -17.945 1.00 73.06 186 SER A C 1
ATOM 1448 O O . SER A 1 186 ? 10.799 -19.734 -18.358 1.00 73.06 186 SER A O 1
ATOM 1450 N N . ILE A 1 187 ? 12.185 -20.192 -16.652 1.00 73.75 187 ILE A N 1
ATOM 1451 C CA . ILE A 1 187 ? 11.273 -19.900 -15.554 1.00 73.75 187 ILE A CA 1
ATOM 1452 C C . ILE A 1 187 ? 12.048 -19.174 -14.454 1.00 73.75 187 ILE A C 1
ATOM 1454 O O . ILE A 1 187 ? 13.225 -19.454 -14.208 1.00 73.75 187 ILE A O 1
ATOM 1458 N N . ALA A 1 188 ? 11.381 -18.232 -13.799 1.00 75.81 188 ALA A N 1
ATOM 1459 C CA . ALA A 1 188 ? 11.880 -17.567 -12.610 1.00 75.81 188 ALA A CA 1
ATOM 1460 C C . ALA A 1 188 ? 10.736 -17.452 -11.605 1.00 75.81 188 ALA A C 1
ATOM 1462 O O . ALA A 1 188 ? 9.634 -17.037 -11.968 1.00 75.81 188 ALA A O 1
ATOM 1463 N N . THR A 1 189 ? 11.014 -17.787 -10.349 1.00 81.25 189 THR A N 1
ATOM 1464 C CA . THR A 1 189 ? 10.100 -17.513 -9.237 1.00 81.25 189 THR A CA 1
ATOM 1465 C C . THR A 1 189 ? 10.584 -16.259 -8.535 1.00 81.25 189 THR A C 1
ATOM 1467 O O . THR A 1 189 ? 11.762 -16.151 -8.186 1.00 81.25 189 THR A O 1
ATOM 1470 N N . LEU A 1 190 ? 9.677 -15.305 -8.344 1.00 86.25 190 LEU A N 1
ATOM 1471 C CA . LEU A 1 190 ? 9.964 -14.041 -7.684 1.00 86.25 190 LEU A CA 1
ATOM 1472 C C . LEU A 1 190 ? 9.243 -13.978 -6.348 1.00 86.25 190 LEU A C 1
ATOM 1474 O O . LEU A 1 190 ? 8.062 -14.306 -6.253 1.00 86.25 190 LEU A O 1
ATOM 1478 N N . GLN A 1 191 ? 9.955 -13.490 -5.346 1.00 84.75 191 GLN A N 1
ATOM 1479 C CA . GLN A 1 191 ? 9.395 -13.107 -4.061 1.00 84.75 191 GLN A CA 1
ATOM 1480 C C . GLN A 1 191 ? 9.722 -11.637 -3.825 1.00 84.75 191 GLN A C 1
ATOM 1482 O O . GLN A 1 191 ? 10.815 -11.178 -4.156 1.00 84.75 191 GLN A O 1
ATOM 1487 N N . CYS A 1 192 ? 8.773 -10.898 -3.261 1.00 88.25 192 CYS A N 1
ATOM 1488 C CA . CYS A 1 192 ? 9.015 -9.546 -2.788 1.00 88.25 192 CYS A CA 1
ATOM 1489 C C . CYS A 1 192 ? 8.638 -9.468 -1.315 1.00 88.25 192 CYS A C 1
ATOM 1491 O O . CYS A 1 192 ? 7.470 -9.649 -0.969 1.00 88.25 192 CYS A O 1
ATOM 1493 N N . ASP A 1 193 ? 9.614 -9.138 -0.479 1.00 87.12 193 ASP A N 1
ATOM 1494 C CA . ASP A 1 193 ? 9.363 -8.798 0.913 1.00 87.12 193 ASP A CA 1
ATOM 1495 C C . ASP A 1 193 ? 9.026 -7.313 0.998 1.00 87.12 193 ASP A C 1
ATOM 1497 O O . ASP A 1 193 ? 9.679 -6.468 0.373 1.00 87.12 193 ASP A O 1
ATOM 1501 N N . VAL A 1 194 ? 7.979 -7.008 1.761 1.00 88.38 194 VAL A N 1
ATOM 1502 C CA . VAL A 1 194 ? 7.491 -5.648 1.978 1.00 88.38 194 VAL A CA 1
ATOM 1503 C C . VAL A 1 194 ? 7.628 -5.313 3.456 1.00 88.38 194 VAL A C 1
ATOM 1505 O O . VAL A 1 194 ? 7.081 -6.017 4.305 1.00 88.38 194 VAL A O 1
ATOM 1508 N N . SER A 1 195 ? 8.333 -4.227 3.767 1.00 87.06 195 SER A N 1
ATOM 1509 C CA . SER A 1 195 ? 8.528 -3.755 5.141 1.00 87.06 195 SER A CA 1
ATOM 1510 C C . SER A 1 195 ? 8.305 -2.248 5.265 1.00 87.06 195 SER A C 1
ATOM 1512 O O . SER A 1 195 ? 8.306 -1.523 4.270 1.00 87.06 195 SER A O 1
ATOM 1514 N N . LYS A 1 196 ? 8.104 -1.779 6.499 1.00 83.75 196 LYS A N 1
ATOM 1515 C CA . LYS A 1 196 ? 8.177 -0.350 6.838 1.00 83.75 196 LYS A CA 1
ATOM 1516 C C . LYS A 1 196 ? 9.622 0.089 7.037 1.00 83.75 196 LYS A C 1
ATOM 1518 O O . LYS A 1 196 ? 10.457 -0.796 7.333 1.00 83.75 196 LYS A O 1
#

Sequence (196 aa):
AYDGSSAITSGATYQWAKYVSGQWTNISNATSSTYTVQGSDVINIQSYRCTMTYKSRDYIDIITIEDKSDPYVSEMLSIGGFTVKNGIGGLVPYVIVRTNQKEVDALKGTISDTAPSSPSSGTYWYKIDHTNKKVTLMKYSGSSWQTTSDKQELTYTWYKQNKDGKESAFGKTGKVIYLSADDIDSIATLQCDVSK

Secondary structure (DSSP, 8-state):
-EETTEE--SS-EEEEEEEETTEEEEPTT--SS--PPPGGG-SSEEEEEEEEEETTEEEEEEEEEE--S---EEEEEEES-S--BTTB--BEEEEEEEETTEESS--SEEEESSPPSSPPTT-EEEEEETTTTEEEEEEE-SSSEEE-----SSEEEEEEE-TTS-EE----BSSB--B-GGG-SS--EEEEEEE-

pLDDT: mean 87.28, std 11.31, range [48.84, 98.44]

Radius of gyration: 25.92 Å; chains: 1; bounding box: 56×48×72 Å

Foldseek 3Di:
DADVPHDDPDQKWKWKFKQDPNDTHTDPPPTDPDDDDDLLNAFQKIKMKMWIAHPNDTDIDMDMDGPPPFDWDKDKDWDWDPDQPPFPTWIKIFIFTDTSNDTPFDDQAEEDCDDDPPDAFQRWYQHDDSPVQWTFIWGHRRPDTDGDPDATPKWKDKWKAAPVRHTDDDPDTGRITIGHCVNHVDDMDMDIDIGD